Protein AF-A0A2T5VHG7-F1 (afdb_monomer)

Structure (mmCIF, N/CA/C/O backbone):
data_AF-A0A2T5VHG7-F1
#
_entry.id   AF-A0A2T5VHG7-F1
#
loop_
_atom_site.group_PDB
_atom_site.id
_atom_site.type_symbol
_atom_site.label_atom_id
_atom_site.label_alt_id
_atom_site.label_comp_id
_atom_site.label_asym_id
_atom_site.label_entity_id
_atom_site.label_seq_id
_atom_site.pdbx_PDB_ins_code
_atom_site.Cartn_x
_atom_site.Cartn_y
_atom_site.Cartn_z
_atom_site.occupancy
_atom_site.B_iso_or_equiv
_atom_site.auth_seq_id
_atom_site.auth_comp_id
_atom_site.auth_asym_id
_atom_site.auth_atom_id
_atom_site.pdbx_PDB_model_num
ATOM 1 N N . MET A 1 1 ? 21.597 -13.125 8.453 1.00 54.59 1 MET A N 1
ATOM 2 C CA . MET A 1 1 ? 21.712 -13.701 7.093 1.00 54.59 1 MET A CA 1
ATOM 3 C C . MET A 1 1 ? 21.879 -12.561 6.103 1.00 54.59 1 MET A C 1
ATOM 5 O O . MET A 1 1 ? 21.173 -11.569 6.239 1.00 54.59 1 MET A O 1
ATOM 9 N N . ALA A 1 2 ? 22.834 -12.655 5.177 1.00 61.19 2 ALA A N 1
ATOM 10 C CA . ALA A 1 2 ? 23.149 -11.564 4.256 1.00 61.19 2 ALA A CA 1
ATOM 11 C C . ALA A 1 2 ? 22.067 -11.415 3.168 1.00 61.19 2 ALA A C 1
ATOM 13 O O . ALA A 1 2 ? 21.649 -12.394 2.554 1.00 61.19 2 ALA A O 1
ATOM 14 N N . ARG A 1 3 ? 21.609 -10.181 2.938 1.00 69.69 3 ARG A N 1
ATOM 15 C CA . ARG A 1 3 ? 20.610 -9.802 1.925 1.00 69.69 3 ARG A CA 1
ATOM 16 C C . ARG A 1 3 ? 21.289 -9.601 0.562 1.00 69.69 3 ARG A C 1
ATOM 18 O O . ARG A 1 3 ? 21.456 -8.477 0.115 1.00 69.69 3 ARG A O 1
ATOM 25 N N . THR A 1 4 ? 21.751 -10.683 -0.061 1.00 77.25 4 THR A N 1
ATOM 26 C CA . THR A 1 4 ? 22.628 -10.609 -1.252 1.00 77.25 4 THR A CA 1
ATOM 27 C C . THR A 1 4 ? 21.918 -10.797 -2.588 1.00 77.25 4 THR A C 1
ATOM 29 O O . THR A 1 4 ? 22.473 -10.444 -3.620 1.00 77.25 4 THR A O 1
ATOM 32 N N . HIS A 1 5 ? 20.696 -11.330 -2.585 1.00 85.06 5 HIS A N 1
ATOM 33 C CA . HIS A 1 5 ? 19.960 -11.655 -3.808 1.00 85.06 5 HIS A CA 1
ATOM 34 C C . HIS A 1 5 ? 18.576 -10.999 -3.773 1.00 85.06 5 HIS A C 1
ATOM 36 O O . HIS A 1 5 ? 17.612 -11.639 -3.329 1.00 85.06 5 HIS A O 1
ATOM 42 N N . PRO A 1 6 ? 18.466 -9.715 -4.162 1.00 86.75 6 PRO A N 1
ATOM 43 C CA . PRO A 1 6 ? 17.171 -9.078 -4.317 1.00 86.75 6 PRO A CA 1
ATOM 44 C C . PRO A 1 6 ? 16.390 -9.751 -5.452 1.00 86.75 6 PRO A C 1
ATOM 46 O O . PRO A 1 6 ? 16.964 -10.286 -6.400 1.00 86.75 6 PRO A O 1
ATOM 49 N N . PHE A 1 7 ? 15.070 -9.740 -5.354 1.00 87.50 7 PHE A N 1
ATOM 50 C CA . PHE A 1 7 ? 14.188 -10.079 -6.465 1.00 87.50 7 PHE A CA 1
ATOM 51 C C . P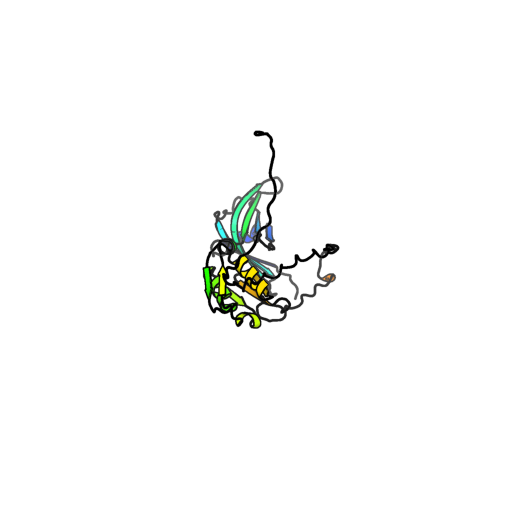HE A 1 7 ? 12.993 -9.130 -6.450 1.00 87.50 7 PHE A C 1
ATOM 53 O O . PHE A 1 7 ? 12.606 -8.599 -5.403 1.00 87.50 7 PHE A O 1
ATOM 60 N N . ILE A 1 8 ? 12.411 -8.979 -7.627 1.00 89.44 8 ILE A N 1
ATOM 61 C CA . ILE A 1 8 ? 11.113 -8.373 -7.848 1.00 89.44 8 ILE A CA 1
ATOM 62 C C . ILE A 1 8 ? 10.294 -9.351 -8.685 1.00 89.44 8 ILE A C 1
ATOM 64 O O . ILE A 1 8 ? 10.829 -10.049 -9.545 1.00 89.44 8 ILE A O 1
ATOM 68 N N . GLU A 1 9 ? 9.012 -9.436 -8.387 1.00 89.62 9 GLU A N 1
ATOM 69 C CA . GLU A 1 9 ? 8.041 -10.275 -9.061 1.00 89.62 9 GLU A CA 1
ATOM 70 C C . GLU A 1 9 ? 6.810 -9.421 -9.345 1.00 89.62 9 GLU A C 1
ATOM 72 O O . GLU A 1 9 ? 6.215 -8.851 -8.429 1.00 89.62 9 GLU A O 1
ATOM 77 N N . VAL A 1 10 ? 6.456 -9.301 -10.621 1.00 89.69 10 VAL A N 1
ATOM 78 C CA . VAL A 1 10 ? 5.347 -8.472 -11.091 1.00 89.69 10 VAL A CA 1
ATOM 79 C C . VAL A 1 10 ? 4.328 -9.353 -11.804 1.00 89.69 10 VAL A C 1
ATOM 81 O O . VAL A 1 10 ? 4.684 -10.220 -12.603 1.00 89.69 10 VAL A O 1
ATOM 84 N N . HIS A 1 11 ? 3.055 -9.127 -11.508 1.00 88.81 11 HIS A N 1
ATOM 85 C CA . HIS A 1 11 ? 1.929 -9.701 -12.235 1.00 88.81 11 HIS A CA 1
ATOM 86 C C . HIS A 1 11 ? 1.069 -8.573 -12.793 1.00 88.81 11 HIS A C 1
ATOM 88 O O . HIS A 1 11 ? 0.855 -7.574 -12.108 1.00 88.81 11 HIS A O 1
ATOM 94 N N . VAL A 1 12 ? 0.572 -8.755 -14.014 1.00 88.19 12 VAL A N 1
ATOM 95 C CA . VAL A 1 12 ? -0.352 -7.841 -14.693 1.00 88.19 12 VAL A CA 1
ATOM 96 C C . VAL A 1 12 ? -1.663 -8.589 -14.909 1.00 88.19 12 VAL A C 1
ATOM 98 O O . VAL A 1 12 ? -1.650 -9.659 -15.516 1.00 88.19 12 VAL A O 1
ATOM 101 N N . ASP A 1 13 ? -2.780 -8.064 -14.404 1.00 85.38 13 ASP A N 1
ATOM 102 C CA . ASP A 1 13 ? -4.108 -8.694 -14.479 1.00 85.38 13 ASP A CA 1
ATOM 103 C C . ASP A 1 13 ? -4.085 -10.178 -14.028 1.00 85.38 13 ASP A C 1
ATOM 105 O O . ASP A 1 13 ? -4.661 -11.070 -14.655 1.00 85.38 13 ASP A O 1
ATOM 109 N N . GLY A 1 14 ? -3.340 -10.465 -12.953 1.00 81.81 14 GLY A N 1
ATOM 110 C CA . GLY A 1 14 ? -3.166 -11.811 -12.393 1.00 81.81 14 GLY A CA 1
ATOM 111 C C . GLY A 1 14 ? -2.224 -12.742 -13.171 1.00 81.81 14 GLY A C 1
ATOM 112 O O . GLY A 1 14 ? -1.980 -13.861 -12.721 1.00 81.81 14 GLY A O 1
ATOM 113 N N . GLN A 1 15 ? -1.661 -12.307 -14.302 1.00 85.06 15 GLN A N 1
ATOM 114 C CA . GLN A 1 15 ? -0.703 -13.086 -15.091 1.00 85.06 15 GLN A CA 1
ATOM 115 C C . GLN A 1 15 ? 0.742 -12.676 -14.773 1.00 85.06 15 GLN A C 1
ATOM 117 O O . GLN A 1 15 ? 1.040 -11.479 -14.744 1.00 85.06 15 GLN A O 1
ATOM 122 N N . PRO A 1 16 ? 1.667 -13.629 -14.554 1.00 86.50 16 PRO A N 1
ATOM 123 C CA . PRO A 1 16 ? 3.070 -13.302 -14.328 1.00 86.50 16 PRO A CA 1
ATOM 124 C C . PRO A 1 16 ? 3.684 -12.681 -15.586 1.00 86.50 16 PRO A C 1
ATOM 126 O O . PRO A 1 16 ? 3.472 -13.156 -16.705 1.00 86.50 16 PRO A O 1
ATOM 129 N N . VAL A 1 17 ? 4.480 -11.626 -15.406 1.00 86.50 17 VAL A N 1
ATOM 130 C CA . VAL A 1 17 ? 5.207 -11.016 -16.527 1.00 86.50 17 VAL A CA 1
ATOM 131 C C . VAL A 1 17 ? 6.335 -11.927 -17.020 1.00 86.50 17 VAL A C 1
ATOM 133 O O . VAL A 1 17 ? 6.923 -12.704 -16.265 1.00 86.50 17 VAL A O 1
ATOM 136 N N . SER A 1 18 ? 6.645 -11.830 -18.313 1.00 85.31 18 SER A N 1
ATOM 137 C CA . SER A 1 18 ? 7.672 -12.658 -18.956 1.00 85.31 18 SER A CA 1
ATOM 138 C C . SER A 1 18 ? 9.096 -12.317 -18.491 1.00 85.31 18 SER A C 1
ATOM 140 O O . SER A 1 18 ? 9.358 -11.232 -17.980 1.00 85.31 18 SER A O 1
ATOM 142 N N . ALA A 1 19 ? 10.060 -13.206 -18.747 1.00 82.06 19 ALA A N 1
ATOM 143 C CA . ALA A 1 19 ? 11.473 -12.950 -18.444 1.00 82.06 19 ALA A CA 1
ATOM 144 C C . ALA A 1 19 ? 12.024 -11.678 -19.124 1.00 82.06 19 ALA A C 1
ATOM 146 O O . ALA A 1 19 ? 12.860 -10.986 -18.546 1.00 82.06 19 ALA A O 1
ATOM 147 N N . GLY A 1 20 ? 11.521 -11.343 -20.319 1.00 82.19 20 GLY A N 1
ATOM 148 C CA . GLY A 1 20 ? 11.924 -10.141 -21.053 1.00 82.19 20 GLY A CA 1
ATOM 149 C C . GLY A 1 20 ? 11.556 -8.837 -20.339 1.00 82.19 20 GLY A C 1
ATOM 150 O O . GLY A 1 20 ? 12.249 -7.842 -20.513 1.00 82.19 20 GLY A O 1
ATOM 151 N N . PHE A 1 21 ? 10.526 -8.851 -19.487 1.00 86.25 21 PHE A N 1
ATOM 152 C CA . PHE A 1 21 ? 10.171 -7.709 -18.641 1.00 86.25 21 PHE A CA 1
ATOM 153 C C . PHE A 1 21 ? 11.312 -7.362 -17.680 1.00 86.25 21 PHE A C 1
ATOM 155 O O . PHE A 1 21 ? 11.749 -6.219 -17.604 1.00 86.25 21 PHE A O 1
ATOM 162 N N . TYR A 1 22 ? 11.840 -8.368 -16.982 1.00 87.00 22 TYR A N 1
ATOM 163 C CA . TYR A 1 22 ? 12.883 -8.166 -15.976 1.00 87.00 22 TYR A CA 1
ATOM 164 C C . TYR A 1 22 ? 14.241 -7.820 -16.587 1.00 87.00 22 TYR A C 1
ATOM 166 O O . TYR A 1 22 ? 15.035 -7.152 -15.939 1.00 87.00 22 TYR A O 1
ATOM 174 N N . GLN A 1 23 ? 14.507 -8.244 -17.826 1.00 88.50 23 GLN A N 1
ATOM 175 C CA . GLN A 1 23 ? 15.729 -7.868 -18.549 1.00 88.50 23 GLN A CA 1
ATOM 176 C C . GLN A 1 23 ? 15.775 -6.380 -18.909 1.00 88.50 23 GLN A C 1
ATOM 178 O O . GLN A 1 23 ? 16.857 -5.852 -19.140 1.00 88.50 23 GLN A O 1
ATOM 183 N N . ARG A 1 24 ? 14.612 -5.726 -18.973 1.00 90.50 24 ARG A N 1
ATOM 184 C CA . ARG A 1 24 ? 14.473 -4.319 -19.358 1.00 90.50 24 ARG A CA 1
ATOM 185 C C . ARG A 1 24 ? 14.196 -3.403 -18.175 1.00 90.50 24 ARG A C 1
ATOM 187 O O . ARG A 1 24 ? 14.246 -2.197 -18.349 1.00 90.50 24 ARG A O 1
ATOM 194 N N . LEU A 1 25 ? 13.882 -3.944 -16.997 1.00 91.44 25 LEU A N 1
ATOM 195 C CA . LEU A 1 25 ? 13.588 -3.151 -15.806 1.00 91.44 25 LEU A CA 1
ATOM 196 C C . LEU A 1 25 ? 14.863 -2.456 -15.306 1.00 91.44 25 LEU A C 1
ATOM 198 O O . LEU A 1 25 ? 15.796 -3.115 -14.850 1.00 91.44 25 LEU A O 1
ATOM 202 N N . VAL A 1 26 ? 14.870 -1.128 -15.372 1.00 92.38 26 VAL A N 1
ATOM 203 C CA . VAL A 1 26 ? 15.974 -0.265 -14.931 1.00 92.38 26 VAL A CA 1
ATOM 204 C C . VAL A 1 26 ? 15.784 0.133 -13.473 1.00 92.38 26 VAL A C 1
ATOM 206 O O . VAL A 1 26 ? 16.709 0.029 -12.669 1.00 92.38 26 VAL A O 1
ATOM 209 N N . GLU A 1 27 ? 14.571 0.555 -13.119 1.00 92.31 27 GLU A N 1
ATOM 210 C CA . GLU A 1 27 ? 14.250 1.047 -11.783 1.00 92.31 27 GLU A CA 1
ATOM 211 C C . GLU A 1 27 ? 12.847 0.607 -11.368 1.00 92.31 27 GLU A C 1
ATOM 213 O O . GLU A 1 27 ? 11.918 0.574 -12.174 1.00 92.31 27 GLU A O 1
ATOM 218 N N . ALA A 1 28 ? 12.697 0.268 -10.089 1.00 91.75 28 ALA A N 1
ATOM 219 C CA . ALA A 1 28 ? 11.407 0.028 -9.466 1.00 91.75 28 ALA A CA 1
ATOM 220 C C . ALA A 1 28 ? 11.340 0.787 -8.142 1.00 91.75 28 ALA A C 1
ATOM 222 O O . ALA A 1 28 ? 12.071 0.475 -7.199 1.00 91.75 28 ALA A O 1
ATOM 223 N N . THR A 1 29 ? 10.429 1.749 -8.068 1.00 91.31 29 THR A N 1
ATOM 224 C CA . THR A 1 29 ? 10.201 2.575 -6.887 1.00 91.31 29 THR A CA 1
ATOM 225 C C . THR A 1 29 ? 8.811 2.297 -6.340 1.00 91.31 29 THR A C 1
ATOM 227 O O . THR A 1 29 ? 7.816 2.414 -7.046 1.00 91.31 29 THR A O 1
ATOM 230 N N . VAL A 1 30 ? 8.736 1.933 -5.058 1.00 88.81 30 VAL A N 1
ATOM 231 C CA . VAL A 1 30 ? 7.474 1.751 -4.331 1.00 88.81 30 VAL A CA 1
ATOM 232 C C . VAL A 1 30 ? 7.457 2.696 -3.141 1.00 88.81 30 VAL A C 1
ATOM 234 O O . VAL A 1 30 ? 8.397 2.717 -2.343 1.00 88.81 30 VAL A O 1
ATOM 237 N N . ARG A 1 31 ? 6.381 3.470 -3.013 1.00 86.12 31 ARG A N 1
ATOM 238 C CA . ARG A 1 31 ? 6.173 4.420 -1.918 1.00 86.12 31 ARG A CA 1
ATOM 239 C C . ARG A 1 31 ? 4.966 3.975 -1.093 1.00 86.12 31 ARG A C 1
ATOM 241 O O . ARG A 1 31 ? 3.855 3.947 -1.608 1.00 86.12 31 ARG A O 1
ATOM 248 N N . ASP A 1 32 ? 5.201 3.632 0.175 1.00 80.25 32 ASP A N 1
ATOM 249 C CA . ASP A 1 32 ? 4.148 3.446 1.191 1.00 80.25 32 ASP A CA 1
ATOM 250 C C . ASP A 1 32 ? 3.784 4.838 1.723 1.00 80.25 32 ASP A C 1
ATOM 252 O O . ASP A 1 32 ? 4.632 5.526 2.305 1.00 80.25 32 ASP A O 1
ATOM 256 N N . ALA A 1 33 ? 2.562 5.289 1.445 1.00 74.00 33 ALA A N 1
ATOM 257 C CA . ALA A 1 33 ? 2.118 6.629 1.800 1.00 74.00 33 ALA A CA 1
ATOM 258 C C . ALA A 1 33 ? 1.423 6.625 3.168 1.00 74.00 33 ALA A C 1
ATOM 260 O O . ALA A 1 33 ? 0.581 5.776 3.479 1.00 74.00 33 ALA A O 1
ATOM 261 N N . THR A 1 34 ? 1.747 7.610 4.006 1.00 62.50 34 THR A N 1
ATOM 262 C CA . THR A 1 34 ? 1.127 7.762 5.325 1.00 62.50 34 THR A CA 1
ATOM 263 C C . THR A 1 34 ? -0.169 8.573 5.244 1.00 62.50 34 THR A C 1
ATOM 265 O O . THR A 1 34 ? -0.314 9.500 4.453 1.00 62.50 34 THR A O 1
ATOM 268 N N . GLY A 1 35 ? -1.142 8.240 6.095 1.00 62.31 35 GLY A N 1
ATOM 269 C CA . GLY A 1 35 ? -2.393 8.995 6.196 1.00 62.31 35 GLY A CA 1
ATOM 270 C C . GLY A 1 35 ? -3.375 8.729 5.050 1.00 62.31 35 GLY A C 1
ATOM 271 O O . GLY A 1 35 ? -3.779 7.588 4.830 1.00 62.31 35 GLY A O 1
ATOM 272 N N . GLN A 1 36 ? -3.830 9.798 4.386 1.00 53.94 36 GLN A N 1
ATOM 273 C CA . GLN A 1 36 ? -4.917 9.753 3.394 1.00 53.94 36 GLN A CA 1
ATOM 274 C C . GLN A 1 36 ? -4.443 9.533 1.953 1.00 53.94 36 GLN A C 1
ATOM 276 O O . GLN A 1 36 ? -5.279 9.239 1.087 1.00 53.94 36 GLN A O 1
ATOM 281 N N . ASP A 1 37 ? -3.137 9.640 1.711 1.00 64.94 37 ASP A N 1
ATOM 282 C CA . ASP A 1 37 ? -2.526 9.393 0.411 1.00 64.94 37 ASP A CA 1
ATOM 283 C C . ASP A 1 37 ? -2.452 7.893 0.121 1.00 64.94 37 ASP A C 1
ATOM 285 O O . ASP A 1 37 ? -2.406 7.061 1.030 1.00 64.94 37 ASP A O 1
ATOM 289 N N . ALA A 1 38 ? -2.514 7.545 -1.163 1.00 73.44 38 ALA A N 1
ATOM 290 C CA . ALA A 1 38 ? -2.414 6.160 -1.597 1.00 73.44 38 ALA A CA 1
ATOM 291 C C . ALA A 1 38 ? -0.955 5.822 -1.885 1.00 73.44 38 ALA A C 1
ATOM 293 O O . ALA A 1 38 ? -0.189 6.690 -2.307 1.00 73.44 38 ALA A O 1
ATOM 294 N N . ASP A 1 39 ? -0.616 4.553 -1.709 1.00 84.38 39 ASP A N 1
ATOM 295 C CA . ASP A 1 39 ? 0.687 4.028 -2.091 1.00 84.38 39 ASP A CA 1
ATOM 296 C C . ASP A 1 39 ? 0.909 4.252 -3.592 1.00 84.38 39 ASP A C 1
ATOM 298 O O . ASP A 1 39 ? -0.049 4.342 -4.364 1.00 84.38 39 ASP A O 1
ATOM 302 N N . SER A 1 40 ? 2.158 4.343 -4.030 1.00 88.69 40 SER A N 1
ATOM 303 C CA . SER A 1 40 ? 2.470 4.472 -5.454 1.00 88.69 40 SER A CA 1
ATOM 304 C C . SER A 1 40 ? 3.573 3.520 -5.877 1.00 88.69 40 SER A C 1
ATOM 306 O O . SER A 1 40 ? 4.424 3.121 -5.075 1.00 88.69 40 SER A O 1
ATOM 308 N N . VAL A 1 41 ? 3.538 3.152 -7.154 1.00 91.56 41 VAL A N 1
ATOM 309 C CA . VAL A 1 41 ? 4.578 2.373 -7.813 1.00 91.56 41 VAL A CA 1
ATOM 310 C C . VAL A 1 41 ? 4.985 3.042 -9.114 1.00 91.56 41 VAL A C 1
ATOM 312 O O . VAL A 1 41 ? 4.143 3.507 -9.881 1.00 91.56 41 VAL A O 1
ATOM 315 N N . GLU A 1 42 ? 6.286 3.059 -9.363 1.00 93.81 42 GLU A N 1
ATOM 316 C CA . GLU A 1 42 ? 6.887 3.484 -10.619 1.00 93.81 42 GLU A CA 1
ATOM 317 C C . GLU A 1 42 ? 7.857 2.401 -11.081 1.00 93.81 42 GLU A C 1
ATOM 319 O O . GLU A 1 42 ? 8.731 1.978 -10.321 1.00 93.81 42 GLU A O 1
ATOM 324 N N . LEU A 1 43 ? 7.669 1.920 -12.309 1.00 93.12 43 LEU A N 1
ATOM 325 C CA . LEU A 1 43 ? 8.537 0.938 -12.950 1.00 93.12 43 LEU A CA 1
ATOM 326 C C . LEU A 1 43 ? 9.084 1.542 -14.241 1.00 93.12 43 LEU A C 1
ATOM 328 O O . LEU A 1 43 ? 8.308 1.832 -15.153 1.00 93.12 43 LEU A O 1
ATOM 332 N N . THR A 1 44 ? 10.399 1.709 -14.313 1.00 94.12 44 THR A N 1
ATOM 333 C CA . THR A 1 44 ? 11.098 2.287 -15.464 1.00 94.12 44 THR A CA 1
ATOM 334 C C . THR A 1 44 ? 11.794 1.187 -16.246 1.00 94.12 44 THR A C 1
ATOM 336 O O . THR A 1 44 ? 12.519 0.372 -15.668 1.00 94.12 44 THR A O 1
ATOM 339 N N . PHE A 1 45 ? 11.601 1.172 -17.560 1.00 93.44 45 PHE A N 1
ATOM 340 C CA . PHE A 1 45 ? 12.147 0.168 -18.461 1.00 93.44 45 PHE A CA 1
ATOM 341 C C . PHE A 1 45 ? 12.966 0.791 -19.585 1.00 93.44 45 PHE A C 1
ATOM 343 O O . PHE A 1 45 ? 12.607 1.852 -20.084 1.00 93.44 45 PHE A O 1
ATOM 350 N N . ASP A 1 46 ? 14.007 0.086 -20.017 1.00 93.19 46 ASP A N 1
ATOM 351 C CA . ASP A 1 46 ? 14.755 0.366 -21.243 1.00 93.19 46 ASP A CA 1
ATOM 352 C C . ASP A 1 46 ? 13.989 -0.168 -22.465 1.00 93.19 46 ASP A C 1
ATOM 354 O O . ASP A 1 46 ? 13.797 -1.385 -22.638 1.00 93.19 46 ASP A O 1
ATOM 358 N N . ASP A 1 47 ? 13.558 0.763 -23.315 1.00 89.88 47 ASP A N 1
ATOM 359 C CA . ASP A 1 47 ? 12.828 0.496 -24.548 1.00 89.88 47 ASP A CA 1
ATOM 360 C C . ASP A 1 47 ? 13.588 0.925 -25.809 1.00 89.88 47 ASP A C 1
ATOM 362 O O . ASP A 1 47 ? 12.970 1.179 -26.836 1.00 89.88 47 ASP A O 1
ATOM 366 N N . ALA A 1 48 ? 14.927 0.896 -25.803 1.00 84.88 48 ALA A N 1
ATOM 367 C CA . ALA A 1 48 ? 15.754 1.218 -26.980 1.00 84.88 48 ALA A CA 1
ATOM 368 C C . ALA A 1 48 ? 15.445 0.399 -28.260 1.00 84.88 48 ALA A C 1
ATOM 370 O O . ALA A 1 48 ? 15.999 0.659 -29.327 1.00 84.88 48 ALA A O 1
ATOM 371 N N . GLY A 1 49 ? 14.605 -0.637 -28.163 1.00 81.19 49 GLY A N 1
ATOM 372 C CA . GLY A 1 49 ? 14.152 -1.458 -29.286 1.00 81.19 49 GLY A CA 1
ATOM 373 C C . GLY A 1 49 ? 12.649 -1.396 -29.565 1.00 81.19 49 GLY A C 1
ATOM 374 O O . GLY A 1 49 ? 12.187 -2.224 -30.349 1.00 81.19 49 GLY A O 1
ATOM 375 N N . ASN A 1 50 ? 11.891 -0.497 -28.919 1.00 79.75 50 ASN A N 1
ATOM 376 C CA . ASN A 1 50 ? 10.425 -0.394 -29.017 1.00 79.75 50 ASN A CA 1
ATOM 377 C C . ASN A 1 50 ? 9.713 -1.756 -28.890 1.00 79.75 50 ASN A C 1
ATOM 379 O O . ASN A 1 50 ? 8.799 -2.102 -29.643 1.00 79.75 50 ASN A O 1
ATOM 383 N N . ALA A 1 51 ? 10.202 -2.581 -27.966 1.00 80.56 51 ALA A N 1
ATOM 384 C CA . ALA A 1 51 ? 9.805 -3.978 -27.809 1.00 80.56 51 ALA A CA 1
ATOM 385 C C . ALA A 1 51 ? 8.845 -4.178 -26.629 1.00 80.56 51 ALA A C 1
ATOM 387 O O . ALA A 1 51 ? 8.331 -5.285 -26.428 1.00 80.56 51 ALA A O 1
ATOM 388 N N . ILE A 1 52 ? 8.618 -3.136 -25.828 1.00 82.25 52 ILE A N 1
ATOM 389 C CA . ILE A 1 52 ? 7.757 -3.199 -24.655 1.00 82.25 52 ILE A CA 1
ATOM 390 C C . ILE A 1 52 ? 6.317 -2.898 -25.056 1.00 82.25 52 ILE A C 1
ATOM 392 O O . ILE A 1 52 ? 5.954 -1.803 -25.476 1.00 82.25 52 ILE A O 1
ATOM 396 N N . ARG A 1 53 ? 5.445 -3.888 -24.857 1.00 82.19 53 ARG A N 1
ATOM 397 C CA . ARG A 1 53 ? 4.005 -3.665 -24.939 1.00 82.19 53 ARG A CA 1
ATOM 398 C C . ARG A 1 53 ? 3.536 -2.941 -23.681 1.00 82.19 53 ARG A C 1
ATOM 400 O O . ARG A 1 53 ? 3.573 -3.508 -22.590 1.00 82.19 53 ARG A O 1
ATOM 407 N N . ILE A 1 54 ? 3.026 -1.730 -23.861 1.00 83.56 54 ILE A N 1
ATOM 408 C CA . ILE A 1 54 ? 2.451 -0.931 -22.780 1.00 83.56 54 ILE A CA 1
ATOM 409 C C . ILE A 1 54 ? 1.155 -1.607 -22.288 1.00 83.56 54 ILE A C 1
ATOM 411 O O . ILE A 1 54 ? 0.292 -1.947 -23.110 1.00 83.56 54 ILE A O 1
ATOM 415 N N . PRO A 1 55 ? 1.009 -1.863 -20.974 1.00 82.19 55 PRO A N 1
ATOM 416 C CA . PRO A 1 55 ? -0.232 -2.382 -20.416 1.00 82.19 55 PRO A CA 1
ATOM 417 C C . PRO A 1 55 ? -1.363 -1.360 -20.572 1.00 82.19 55 PRO A C 1
ATOM 419 O O . PRO A 1 55 ? -1.136 -0.159 -20.693 1.00 82.19 55 PRO A O 1
ATOM 422 N N . ARG A 1 56 ? -2.609 -1.839 -20.566 1.00 84.62 56 ARG A N 1
ATOM 423 C CA . ARG A 1 56 ? -3.774 -0.947 -20.602 1.00 84.62 56 ARG A CA 1
ATOM 424 C C . ARG A 1 56 ? -3.811 -0.057 -19.357 1.00 84.62 56 ARG A C 1
ATOM 426 O O . ARG A 1 56 ? -3.450 -0.496 -18.264 1.00 84.62 56 ARG A O 1
ATOM 433 N N . GLU A 1 57 ? -4.315 1.159 -19.521 1.00 85.94 57 GLU A N 1
ATOM 434 C CA . GLU A 1 57 ? -4.741 1.976 -18.386 1.00 85.94 57 GLU A CA 1
ATOM 435 C C . GLU A 1 57 ? -5.795 1.206 -17.575 1.00 85.94 57 GLU A C 1
ATOM 437 O O . GLU A 1 57 ? -6.646 0.509 -18.139 1.00 85.94 57 GLU A O 1
ATOM 442 N N . GLY A 1 58 ? -5.692 1.264 -16.249 1.00 83.44 58 GLY A N 1
ATOM 443 C CA . GLY A 1 58 ? -6.554 0.509 -15.346 1.00 83.44 58 GLY A CA 1
ATOM 444 C C . GLY A 1 58 ? -6.167 -0.961 -15.143 1.00 83.44 58 GLY A C 1
ATOM 445 O O . GLY A 1 58 ? -6.876 -1.657 -14.420 1.00 83.44 58 GLY A O 1
ATOM 446 N N . ALA A 1 59 ? -5.078 -1.456 -15.748 1.00 86.81 59 ALA A N 1
ATOM 447 C CA . ALA A 1 59 ? -4.589 -2.810 -15.475 1.00 86.81 59 ALA A CA 1
ATOM 448 C C . ALA A 1 59 ? -4.171 -2.968 -14.006 1.00 86.81 59 ALA A C 1
ATOM 450 O O . ALA A 1 59 ? -3.568 -2.063 -13.420 1.00 86.81 59 ALA A O 1
ATOM 451 N N . GLU A 1 60 ? -4.444 -4.139 -13.436 1.00 87.31 60 GLU A N 1
ATOM 452 C CA . GLU A 1 60 ? -4.019 -4.473 -12.080 1.00 87.31 60 GLU A CA 1
ATOM 453 C C . GLU A 1 60 ? -2.551 -4.921 -12.080 1.00 87.31 60 GLU A C 1
ATOM 455 O O . GLU A 1 60 ? -2.170 -5.844 -12.797 1.00 87.31 60 GLU A O 1
ATOM 460 N N . LEU A 1 61 ? -1.722 -4.276 -11.263 1.00 88.44 61 LEU A N 1
ATOM 461 C CA . LEU A 1 61 ? -0.317 -4.591 -11.039 1.00 88.44 61 LEU A CA 1
ATOM 462 C C . LEU A 1 61 ? -0.118 -5.125 -9.625 1.00 88.44 61 LEU A C 1
ATOM 464 O O . LEU A 1 61 ? -0.188 -4.378 -8.652 1.00 88.44 61 LEU A O 1
ATOM 468 N N . SER A 1 62 ? 0.217 -6.404 -9.499 1.00 88.19 62 SER A N 1
ATOM 469 C CA . SER A 1 62 ? 0.692 -6.965 -8.233 1.00 88.19 62 SER A CA 1
ATOM 470 C C . SER A 1 62 ? 2.213 -6.997 -8.244 1.00 88.19 62 SER A C 1
ATOM 472 O O . SER A 1 62 ? 2.814 -7.717 -9.041 1.00 88.19 62 SER A O 1
ATOM 474 N N . VAL A 1 63 ? 2.838 -6.243 -7.342 1.00 88.94 63 VAL A N 1
ATOM 475 C CA . VAL A 1 63 ? 4.295 -6.143 -7.221 1.00 88.94 63 VAL A CA 1
ATOM 476 C C . VAL A 1 63 ? 4.738 -6.727 -5.893 1.00 88.94 63 VAL A C 1
ATOM 478 O O . VAL A 1 63 ? 4.250 -6.338 -4.832 1.00 88.94 63 VAL A O 1
ATOM 481 N N . ARG A 1 64 ? 5.708 -7.638 -5.947 1.00 87.19 64 ARG A N 1
ATOM 482 C CA . ARG A 1 64 ? 6.370 -8.216 -4.784 1.00 87.19 64 ARG A CA 1
ATOM 483 C C . ARG A 1 64 ? 7.873 -8.037 -4.889 1.00 87.19 64 ARG A C 1
ATOM 485 O O . ARG A 1 64 ? 8.453 -8.384 -5.906 1.00 87.19 64 ARG A O 1
ATOM 492 N N . PHE A 1 65 ? 8.524 -7.568 -3.831 1.00 87.25 65 PHE A N 1
ATOM 493 C CA . PHE A 1 65 ? 9.984 -7.462 -3.795 1.00 87.25 65 PHE A CA 1
ATOM 494 C C . PHE A 1 65 ? 10.558 -7.823 -2.430 1.00 87.25 65 PHE A C 1
ATOM 496 O O . PHE A 1 65 ? 9.879 -7.730 -1.408 1.00 87.25 65 PHE A O 1
ATOM 503 N N . GLY A 1 66 ? 11.819 -8.246 -2.404 1.00 86.00 66 GLY A N 1
ATOM 504 C CA . GLY A 1 66 ? 12.532 -8.599 -1.177 1.00 86.00 66 GLY A CA 1
ATOM 505 C C . GLY A 1 66 ? 13.855 -9.303 -1.461 1.00 86.00 66 GLY A C 1
ATOM 506 O O . GLY A 1 66 ? 14.395 -9.189 -2.557 1.00 86.00 66 GLY A O 1
ATOM 507 N N . PHE A 1 67 ? 14.364 -10.071 -0.494 1.00 85.12 67 PHE A N 1
ATOM 508 C CA . PHE A 1 67 ? 15.615 -10.821 -0.652 1.00 85.12 67 PHE A CA 1
ATOM 509 C C . PHE A 1 67 ? 15.386 -12.323 -0.522 1.00 85.12 67 PHE A C 1
ATOM 511 O O . PHE A 1 67 ? 14.849 -12.801 0.487 1.00 85.12 67 PHE A O 1
ATOM 518 N N . ARG A 1 68 ? 15.845 -13.081 -1.524 1.00 81.44 68 ARG A N 1
ATOM 519 C CA . ARG A 1 68 ? 15.757 -14.546 -1.523 1.00 81.44 68 ARG A CA 1
ATOM 520 C C . ARG A 1 68 ? 16.402 -15.112 -0.252 1.00 81.44 68 ARG A C 1
ATOM 522 O O . ARG A 1 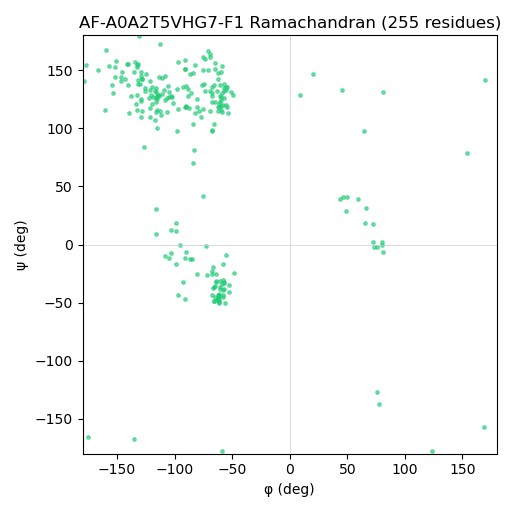68 ? 17.456 -14.655 0.179 1.00 81.44 68 ARG A O 1
ATOM 529 N N . GLY A 1 69 ? 15.733 -16.082 0.371 1.00 73.94 69 GLY A N 1
ATOM 530 C CA . GLY A 1 69 ? 16.208 -16.749 1.589 1.00 73.94 69 GLY A CA 1
ATOM 531 C C . GLY A 1 69 ? 15.966 -16.006 2.911 1.00 73.94 69 GLY A C 1
ATOM 532 O O . GLY A 1 69 ? 16.212 -16.591 3.958 1.00 73.94 69 GLY A O 1
ATOM 533 N N . THR A 1 70 ? 15.462 -14.762 2.903 1.00 67.81 70 THR A N 1
ATOM 534 C CA . THR A 1 70 ? 15.214 -13.989 4.146 1.00 67.81 70 THR A CA 1
ATOM 535 C C . THR A 1 70 ? 13.736 -13.811 4.506 1.00 67.81 70 THR A C 1
ATOM 537 O O . THR A 1 70 ? 13.432 -13.369 5.609 1.00 67.81 70 THR A O 1
ATOM 540 N N . GLY A 1 71 ? 12.810 -14.168 3.608 1.00 59.12 71 GLY A N 1
ATOM 541 C CA . GLY A 1 71 ? 11.371 -14.238 3.894 1.00 59.12 71 GLY A CA 1
ATOM 542 C C . GLY A 1 71 ? 10.642 -12.896 4.044 1.00 59.12 71 GLY A C 1
ATOM 543 O O . GLY A 1 71 ? 9.428 -12.902 4.230 1.00 59.12 71 GLY A O 1
ATOM 544 N N . VAL A 1 72 ? 11.341 -11.760 3.949 1.00 58.41 72 VAL A N 1
ATOM 545 C CA . VAL A 1 72 ? 10.717 -10.430 3.970 1.00 58.41 72 VAL A CA 1
ATOM 546 C C . VAL A 1 72 ? 10.381 -10.025 2.546 1.00 58.41 72 VAL A C 1
ATOM 548 O O . VAL A 1 72 ? 11.274 -9.894 1.707 1.00 58.41 72 VAL A O 1
ATOM 551 N N . TRP A 1 73 ? 9.092 -9.817 2.298 1.00 69.44 73 TRP A N 1
ATOM 552 C CA . TRP A 1 73 ? 8.578 -9.383 1.010 1.00 69.44 73 TRP A CA 1
ATOM 553 C C . TRP A 1 73 ? 7.607 -8.230 1.229 1.00 69.44 73 TRP A C 1
ATOM 555 O O . TRP A 1 73 ? 6.681 -8.357 2.029 1.00 69.44 73 TRP A O 1
ATOM 565 N N . VAL A 1 74 ? 7.800 -7.129 0.517 1.00 66.31 74 VAL A N 1
ATOM 566 C CA . VAL A 1 74 ? 6.751 -6.121 0.373 1.00 66.31 74 VAL A CA 1
ATOM 567 C C . VAL A 1 74 ? 5.889 -6.564 -0.793 1.00 66.31 74 VAL A C 1
ATOM 569 O O . VAL A 1 74 ? 6.424 -6.917 -1.841 1.00 66.31 74 VAL A O 1
ATOM 572 N N . VAL A 1 75 ? 4.577 -6.594 -0.585 1.00 74.38 75 VAL A N 1
ATOM 573 C CA . VAL A 1 75 ? 3.582 -6.888 -1.618 1.00 74.38 75 VAL A CA 1
ATOM 574 C C . VAL A 1 75 ? 2.645 -5.695 -1.689 1.00 74.38 75 VAL A C 1
ATOM 576 O O . VAL A 1 75 ? 2.097 -5.297 -0.660 1.00 74.38 75 VAL A O 1
ATOM 579 N N . GLY A 1 76 ? 2.468 -5.139 -2.881 1.00 79.50 76 GLY A N 1
ATOM 580 C CA . GLY A 1 76 ? 1.513 -4.070 -3.145 1.00 79.50 76 GLY A CA 1
ATOM 581 C C . GLY A 1 76 ? 0.685 -4.380 -4.385 1.00 79.50 76 GLY A C 1
ATOM 582 O O . GLY A 1 76 ? 1.204 -4.930 -5.357 1.00 79.50 76 GLY A O 1
ATOM 583 N N . LEU A 1 77 ? -0.601 -4.038 -4.322 1.00 84.88 77 LEU A N 1
ATOM 584 C CA . LEU A 1 77 ? -1.511 -4.065 -5.460 1.00 84.88 77 LEU A CA 1
ATOM 585 C C . LEU A 1 77 ? -1.706 -2.631 -5.940 1.00 84.88 77 LEU A C 1
ATOM 587 O O . LEU A 1 77 ? -2.045 -1.763 -5.137 1.00 84.88 77 LEU A O 1
ATOM 591 N N . PHE A 1 78 ? -1.499 -2.389 -7.224 1.00 88.25 78 PHE A N 1
ATOM 592 C CA . PHE A 1 78 ? -1.560 -1.073 -7.842 1.00 88.25 78 PHE A CA 1
ATOM 593 C C . PHE A 1 78 ? -2.417 -1.134 -9.103 1.00 88.25 78 PHE A C 1
ATOM 595 O O . PHE A 1 78 ? -2.547 -2.183 -9.720 1.00 88.25 78 PHE A O 1
ATOM 602 N N . ILE A 1 79 ? -2.994 -0.010 -9.497 1.00 88.38 79 ILE A N 1
ATOM 603 C CA . ILE A 1 79 ? -3.712 0.161 -10.756 1.00 88.38 79 ILE A CA 1
ATOM 604 C C . ILE A 1 79 ? -2.876 1.087 -11.628 1.00 88.38 79 ILE A C 1
ATOM 606 O O . ILE A 1 79 ? -2.452 2.145 -11.159 1.00 88.38 79 ILE A O 1
ATOM 610 N N . VAL A 1 80 ? -2.612 0.687 -12.875 1.00 90.38 80 VAL A N 1
ATOM 611 C CA . VAL A 1 80 ? -1.892 1.528 -13.844 1.00 90.38 80 VAL A CA 1
ATOM 612 C C . VAL A 1 80 ? -2.706 2.788 -14.111 1.00 90.38 80 VAL A C 1
ATOM 614 O O . VAL A 1 80 ? -3.813 2.700 -14.638 1.00 90.38 80 VAL A O 1
ATOM 617 N N . GLU A 1 81 ? -2.147 3.952 -13.789 1.00 88.88 81 GLU A N 1
ATOM 618 C CA . GLU A 1 81 ? -2.760 5.249 -14.099 1.00 88.88 81 GLU A CA 1
ATOM 619 C C . GLU A 1 81 ? -2.172 5.839 -15.378 1.00 88.88 81 GLU A C 1
ATOM 621 O O . GLU A 1 81 ? -2.892 6.375 -16.215 1.00 88.88 81 GLU A O 1
ATOM 626 N N . LYS A 1 82 ? -0.848 5.761 -15.540 1.00 89.94 82 LYS A N 1
ATOM 627 C CA . LYS A 1 82 ? -0.159 6.432 -16.639 1.00 89.94 82 LYS A CA 1
ATOM 628 C C . LYS A 1 82 ? 1.044 5.633 -17.105 1.00 89.94 82 LYS A C 1
ATOM 630 O O . LYS A 1 82 ? 1.773 5.061 -16.304 1.00 89.94 82 LYS A O 1
ATOM 635 N N . SER A 1 83 ? 1.281 5.672 -18.411 1.00 91.38 83 SER A N 1
ATOM 636 C CA . SER A 1 83 ? 2.547 5.263 -19.015 1.00 91.38 83 SER A CA 1
ATOM 637 C C . SER A 1 83 ? 3.189 6.481 -19.672 1.00 91.38 83 SER A C 1
ATOM 639 O O . SER A 1 83 ? 2.540 7.175 -20.453 1.00 91.38 83 SER A O 1
ATOM 641 N N . THR A 1 84 ? 4.435 6.776 -19.320 1.00 91.88 84 THR A N 1
ATOM 642 C CA . THR A 1 84 ? 5.219 7.864 -19.916 1.00 91.88 84 THR A CA 1
ATOM 643 C C . THR A 1 84 ? 6.310 7.249 -20.776 1.00 91.88 84 THR A C 1
ATOM 645 O O . THR A 1 84 ? 6.971 6.320 -20.331 1.00 91.88 84 THR A O 1
ATOM 648 N N . ILE A 1 85 ? 6.480 7.752 -21.996 1.00 92.06 85 ILE A N 1
ATOM 649 C CA . ILE A 1 85 ? 7.549 7.346 -22.910 1.00 92.06 85 ILE A CA 1
ATOM 650 C C . ILE A 1 85 ? 8.457 8.557 -23.084 1.00 92.06 85 ILE A C 1
ATOM 652 O O . ILE A 1 85 ? 7.969 9.649 -23.388 1.00 92.06 85 ILE A O 1
ATOM 656 N N . GLU A 1 86 ? 9.751 8.375 -22.880 1.00 91.00 86 GLU A N 1
ATOM 657 C CA . GLU A 1 86 ? 10.755 9.423 -23.022 1.00 91.00 86 GLU A CA 1
ATOM 658 C C . GLU A 1 86 ? 11.967 8.904 -23.795 1.00 91.00 86 GLU A C 1
ATOM 660 O O . GLU A 1 86 ? 12.295 7.725 -23.740 1.00 91.00 86 GLU A O 1
ATOM 665 N N . GLY A 1 87 ? 12.627 9.778 -24.550 1.00 89.19 87 GLY A N 1
ATOM 666 C CA . GLY A 1 87 ? 13.773 9.401 -25.371 1.00 89.19 87 GLY A CA 1
ATOM 667 C C . GLY A 1 87 ? 14.734 10.565 -25.565 1.00 89.19 87 GLY A C 1
ATOM 668 O O . GLY A 1 87 ? 14.315 11.721 -25.659 1.00 89.19 87 GLY A O 1
ATOM 669 N N . GLY A 1 88 ? 16.032 10.269 -25.609 1.00 88.50 88 GLY A N 1
ATOM 670 C CA . GLY A 1 88 ? 17.079 11.269 -25.800 1.00 88.50 88 GLY A CA 1
ATOM 671 C C . GLY A 1 88 ? 18.480 10.664 -25.936 1.00 88.50 88 GLY A C 1
ATOM 672 O O . GLY A 1 88 ? 18.622 9.454 -26.099 1.00 88.50 88 GLY A O 1
ATOM 673 N N . PRO A 1 89 ? 19.547 11.480 -25.827 1.00 87.00 89 PRO A N 1
ATOM 674 C CA . PRO A 1 89 ? 20.933 11.009 -25.957 1.00 87.00 89 PRO A CA 1
ATOM 675 C C . PRO A 1 89 ? 21.340 9.907 -24.964 1.00 87.00 89 PRO A C 1
ATOM 677 O O . PRO A 1 89 ? 22.366 9.263 -25.161 1.00 87.00 89 PRO A O 1
ATOM 680 N N . GLY A 1 90 ? 20.565 9.715 -23.892 1.00 82.25 90 GLY A N 1
ATOM 681 C CA . GLY A 1 90 ? 20.780 8.692 -22.868 1.00 82.25 90 GLY A CA 1
ATOM 682 C C . GLY A 1 90 ? 19.999 7.387 -23.066 1.00 82.25 90 GLY A C 1
ATOM 683 O O . GLY A 1 90 ? 20.150 6.503 -22.230 1.00 82.25 90 GLY A O 1
ATOM 684 N N . GLY A 1 91 ? 19.185 7.258 -24.121 1.00 88.44 91 GLY A N 1
ATOM 685 C CA . GLY A 1 91 ? 18.344 6.081 -24.381 1.00 88.44 91 GLY A CA 1
ATOM 686 C C . GLY A 1 91 ? 16.856 6.409 -24.529 1.00 88.44 91 GLY A C 1
ATOM 687 O O . GLY A 1 91 ? 16.463 7.577 -24.483 1.00 88.44 91 GLY A O 1
ATOM 688 N N . GLU A 1 92 ? 16.047 5.365 -24.717 1.00 92.19 92 GLU A N 1
ATOM 689 C CA . GLU A 1 92 ? 14.580 5.413 -24.761 1.00 92.19 92 GLU A CA 1
ATOM 690 C C . GLU A 1 92 ? 14.031 4.635 -23.562 1.00 92.19 92 GLU A C 1
ATOM 692 O O . GLU A 1 92 ? 14.425 3.492 -23.328 1.00 92.19 92 GLU A O 1
ATOM 697 N N . PHE A 1 93 ? 13.138 5.253 -22.792 1.00 93.50 93 PHE A N 1
ATOM 698 C CA . PHE A 1 93 ? 12.601 4.692 -21.560 1.00 93.50 93 PHE A CA 1
ATOM 699 C C . PHE A 1 93 ? 11.077 4.741 -21.533 1.00 93.50 93 PHE A C 1
ATOM 701 O O . PHE A 1 93 ? 10.447 5.691 -22.004 1.00 93.50 93 PHE A O 1
ATOM 708 N N . ILE A 1 94 ? 10.485 3.717 -20.921 1.00 93.19 94 ILE A N 1
ATOM 709 C CA . ILE A 1 94 ? 9.063 3.681 -20.580 1.00 93.19 94 ILE A CA 1
ATOM 710 C C . ILE A 1 94 ? 8.921 3.623 -19.068 1.00 93.19 94 ILE A C 1
ATOM 712 O O . ILE A 1 94 ? 9.443 2.714 -18.429 1.00 93.19 94 ILE A O 1
ATOM 716 N N . THR A 1 95 ? 8.143 4.542 -18.510 1.00 93.81 95 THR A N 1
ATOM 717 C CA . THR A 1 95 ? 7.821 4.593 -17.084 1.00 93.81 95 THR A CA 1
ATOM 718 C C . THR A 1 95 ? 6.344 4.296 -16.880 1.00 93.81 95 THR A C 1
ATOM 720 O O . THR A 1 95 ? 5.478 5.061 -17.314 1.00 93.81 95 THR A O 1
ATOM 723 N N . LEU A 1 96 ? 6.052 3.182 -16.210 1.00 92.56 96 LEU A N 1
ATOM 724 C CA . LEU A 1 96 ? 4.710 2.813 -15.772 1.00 92.56 96 LEU A CA 1
ATOM 725 C C . LEU A 1 96 ? 4.473 3.360 -14.366 1.00 92.56 96 LEU A C 1
ATOM 727 O O . LEU A 1 96 ? 5.149 2.953 -13.422 1.00 92.56 96 LEU A O 1
ATOM 731 N N . SER A 1 97 ? 3.492 4.243 -14.229 1.00 92.38 97 SER A N 1
ATOM 732 C CA . SER A 1 97 ? 3.047 4.794 -12.953 1.00 92.38 97 SER A CA 1
ATOM 733 C C . SER A 1 97 ? 1.727 4.150 -12.549 1.00 92.38 97 SER A C 1
ATOM 735 O O . SER A 1 97 ? 0.749 4.152 -13.306 1.00 92.38 97 SER A O 1
ATOM 737 N N . GLY A 1 98 ? 1.696 3.608 -11.337 1.00 89.75 98 GLY A N 1
ATOM 738 C CA . GLY A 1 98 ? 0.509 3.023 -10.741 1.00 89.75 98 GLY A CA 1
ATOM 739 C C . GLY A 1 98 ? 0.245 3.571 -9.348 1.00 89.75 98 GLY A C 1
ATOM 740 O O . GLY A 1 98 ? 1.163 3.890 -8.589 1.00 89.75 98 GLY A O 1
ATOM 741 N N . ARG A 1 99 ? -1.033 3.642 -8.996 1.00 87.12 99 ARG A N 1
ATOM 742 C CA . ARG A 1 99 ? -1.487 4.029 -7.662 1.00 87.12 99 ARG A CA 1
ATOM 743 C C . ARG A 1 99 ? -2.036 2.814 -6.946 1.00 87.12 99 ARG A C 1
ATOM 745 O O . ARG A 1 99 ? -2.610 1.937 -7.582 1.00 87.12 99 ARG A O 1
ATOM 752 N N . GLY A 1 100 ? -1.830 2.734 -5.636 1.00 82.56 100 GLY A N 1
ATOM 753 C CA . GLY A 1 100 ? -2.302 1.636 -4.807 1.00 82.56 100 GLY A CA 1
ATOM 754 C C . GLY A 1 100 ? -3.773 1.389 -5.098 1.00 82.56 100 GLY A C 1
ATOM 755 O O . GLY A 1 100 ? -4.556 2.342 -5.122 1.00 82.56 100 GLY A O 1
ATOM 756 N N . ALA A 1 101 ? -4.117 0.131 -5.378 1.00 66.62 101 ALA A N 1
ATOM 757 C CA . ALA A 1 101 ? -5.468 -0.249 -5.733 1.00 66.62 101 ALA A CA 1
ATOM 758 C C . ALA A 1 101 ? -6.423 0.314 -4.689 1.00 66.62 101 ALA A C 1
ATOM 760 O O . ALA A 1 101 ? -6.173 0.225 -3.482 1.00 66.62 101 ALA A O 1
ATOM 761 N N . ASP A 1 102 ? -7.472 0.961 -5.187 1.00 59.59 102 ASP A N 1
ATOM 762 C CA . ASP A 1 102 ? -8.307 1.906 -4.456 1.00 59.59 102 ASP A CA 1
ATOM 763 C C . ASP A 1 102 ? -9.256 1.201 -3.473 1.00 59.59 102 ASP A C 1
ATOM 765 O O . ASP A 1 102 ? -10.393 1.612 -3.275 1.00 59.59 102 ASP A O 1
ATOM 769 N N . MET A 1 103 ? -8.766 0.174 -2.766 1.00 54.75 103 MET A N 1
ATOM 770 C CA . MET A 1 103 ? -9.394 -0.373 -1.564 1.00 54.75 103 MET A CA 1
ATOM 771 C C . MET A 1 103 ? -9.755 0.750 -0.583 1.00 54.75 103 MET A C 1
ATOM 773 O O . MET A 1 103 ? -10.660 0.590 0.227 1.00 54.75 103 MET A O 1
ATOM 777 N N . ARG A 1 104 ? -9.061 1.900 -0.651 1.00 56.75 104 ARG A N 1
ATOM 778 C CA . ARG A 1 104 ? -9.358 3.099 0.134 1.00 56.75 104 ARG A CA 1
ATOM 779 C C . ARG A 1 104 ? -10.505 3.958 -0.420 1.00 56.75 104 ARG A C 1
ATOM 781 O O . ARG A 1 104 ? -11.107 4.642 0.400 1.00 56.75 104 ARG A O 1
ATOM 788 N N . LYS A 1 105 ? -10.845 3.959 -1.718 1.00 56.81 105 LYS A N 1
ATOM 789 C CA . LYS A 1 105 ? -11.990 4.746 -2.231 1.00 56.81 105 LYS A CA 1
ATOM 790 C C . LYS A 1 105 ? -13.313 4.234 -1.686 1.00 56.81 105 LYS A C 1
ATOM 792 O O . LYS A 1 105 ? -14.053 5.027 -1.114 1.00 56.81 105 LYS A O 1
ATOM 797 N N . ASP A 1 106 ? -13.548 2.927 -1.751 1.00 63.53 106 ASP A N 1
ATOM 798 C CA . ASP A 1 106 ? -14.760 2.320 -1.185 1.00 63.53 106 ASP A CA 1
ATOM 799 C C . ASP A 1 106 ? -14.832 2.568 0.329 1.00 63.53 106 ASP A C 1
ATOM 801 O O . ASP A 1 106 ? -15.888 2.846 0.887 1.00 63.53 106 ASP A O 1
ATOM 805 N N . LEU A 1 107 ? -13.682 2.550 1.013 1.00 69.69 107 LEU A N 1
ATOM 806 C CA . LEU A 1 107 ? -13.598 2.881 2.438 1.00 69.69 107 LEU A CA 1
ATOM 807 C C . LEU A 1 107 ? -13.883 4.354 2.751 1.00 69.69 107 LEU A C 1
ATOM 809 O O . LEU A 1 107 ? -14.264 4.654 3.886 1.00 69.69 107 LEU A O 1
ATOM 813 N N . LYS A 1 108 ? -13.655 5.254 1.787 1.00 70.00 108 LYS A N 1
ATOM 814 C CA . LYS A 1 108 ? -13.875 6.705 1.877 1.00 70.00 108 LYS A CA 1
ATOM 815 C C . LYS A 1 108 ? -15.309 7.103 1.528 1.00 70.00 108 LYS A C 1
ATOM 817 O O . LYS A 1 108 ? -15.686 8.235 1.821 1.00 70.00 108 LYS A O 1
ATOM 822 N N . GLU A 1 109 ? -16.104 6.204 0.951 1.00 78.19 109 GLU A N 1
ATOM 823 C CA . GLU A 1 109 ? -17.494 6.495 0.618 1.00 78.19 109 GLU A CA 1
ATOM 824 C C . GLU A 1 109 ? -18.314 6.750 1.901 1.00 78.19 109 GLU A C 1
ATOM 826 O O . GLU A 1 109 ? -18.329 5.912 2.820 1.00 78.19 109 GLU A O 1
ATOM 831 N N . PRO A 1 110 ? -18.962 7.925 2.020 1.00 83.50 110 PRO A N 1
ATOM 832 C CA . PRO A 1 110 ? -19.791 8.233 3.170 1.00 83.50 110 PRO A CA 1
ATOM 833 C C . PRO A 1 110 ? -21.047 7.365 3.147 1.00 83.50 110 PRO A C 1
ATOM 835 O O . PRO A 1 110 ? -21.736 7.262 2.137 1.00 83.50 110 PRO A O 1
ATOM 838 N N . LEU A 1 111 ? -21.355 6.755 4.289 1.00 86.31 111 LEU A N 1
ATOM 839 C CA . LEU A 1 111 ? -22.560 5.953 4.466 1.00 86.31 111 LEU A CA 1
ATOM 840 C C . LEU A 1 111 ? -23.240 6.314 5.783 1.00 86.31 111 LEU A C 1
ATOM 842 O O . LEU A 1 111 ? -22.590 6.774 6.727 1.00 86.31 111 LEU A O 1
ATOM 846 N N . SER A 1 112 ? -24.539 6.039 5.844 1.00 89.62 112 SER A N 1
ATOM 847 C CA . SER A 1 112 ? -25.368 6.236 7.028 1.00 89.62 112 SER A CA 1
ATOM 848 C C . SER A 1 112 ? -25.964 4.902 7.483 1.00 89.62 112 SER A C 1
ATOM 850 O O . SER A 1 112 ? -26.6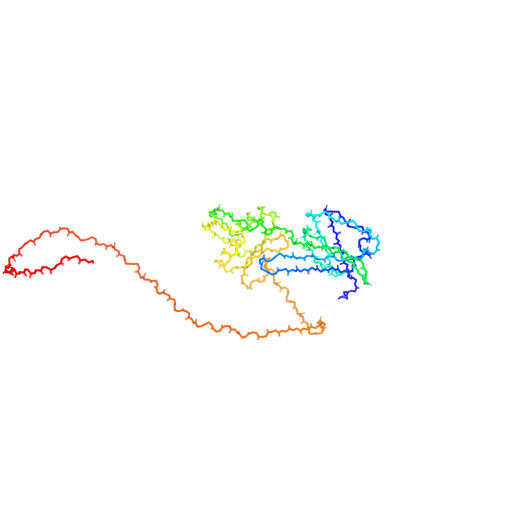52 4.230 6.721 1.00 89.62 112 SER A O 1
ATOM 852 N N . GLU A 1 113 ? -25.673 4.494 8.718 1.00 91.25 113 GLU A N 1
ATOM 853 C CA . GLU A 1 113 ? -26.112 3.228 9.317 1.00 91.25 113 GLU A CA 1
ATOM 854 C C . GLU A 1 113 ? -26.050 3.277 10.850 1.00 91.25 113 GLU A C 1
ATOM 856 O O . GLU A 1 113 ? -25.444 4.167 11.448 1.00 91.25 113 GLU A O 1
ATOM 861 N N . HIS A 1 114 ? -26.657 2.292 11.503 1.00 91.88 114 HIS A N 1
ATOM 862 C CA . HIS A 1 114 ? -26.612 2.137 12.952 1.00 91.88 114 HIS A CA 1
ATOM 863 C C . HIS A 1 114 ? -26.277 0.694 13.329 1.00 91.88 114 HIS A C 1
ATOM 865 O O . HIS A 1 114 ? -26.513 -0.240 12.565 1.00 91.88 114 HIS A O 1
ATOM 871 N N . PHE A 1 115 ? -25.709 0.542 14.519 1.00 91.50 115 PHE A N 1
ATOM 872 C CA . PHE A 1 115 ? -25.369 -0.721 15.153 1.00 91.50 115 PHE A CA 1
ATOM 873 C C . PHE A 1 115 ? -25.941 -0.699 16.570 1.00 91.50 115 PHE A C 1
ATOM 875 O O . PHE A 1 115 ? -25.600 0.197 17.351 1.00 91.50 115 PHE A O 1
ATOM 882 N N . ASP A 1 116 ? -26.771 -1.687 16.888 1.00 91.94 116 ASP A N 1
ATOM 883 C CA . ASP A 1 116 ? -27.441 -1.833 18.181 1.00 91.94 116 ASP A CA 1
ATOM 884 C C . ASP A 1 116 ? -26.979 -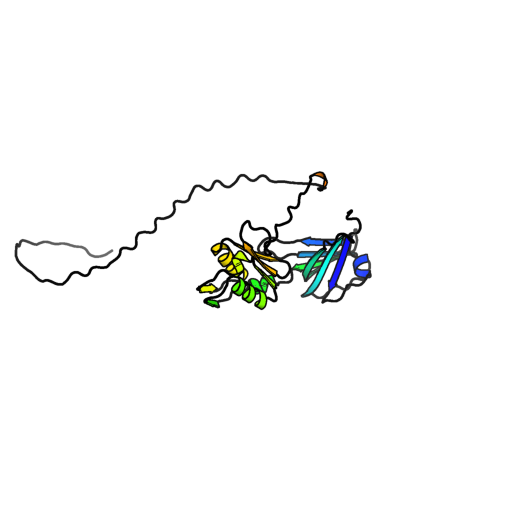3.108 18.878 1.00 91.94 116 ASP A C 1
ATOM 886 O O . ASP A 1 116 ? -26.885 -4.160 18.246 1.00 91.94 116 ASP A O 1
ATOM 890 N N . ASP A 1 117 ? -26.675 -2.998 20.174 1.00 89.75 117 ASP A N 1
ATOM 891 C CA . ASP A 1 117 ? -26.243 -4.106 21.041 1.00 89.75 117 ASP A CA 1
ATOM 892 C C . ASP A 1 117 ? -25.113 -4.988 20.471 1.00 89.75 117 ASP A C 1
ATOM 894 O O . ASP A 1 117 ? -24.954 -6.161 20.826 1.00 89.75 117 ASP A O 1
ATOM 898 N N . GLU A 1 118 ? -24.270 -4.398 19.627 1.00 91.62 118 GLU A N 1
ATOM 899 C CA . GLU A 1 118 ? -23.187 -5.093 18.947 1.00 91.62 118 GLU A CA 1
ATOM 900 C C . GLU A 1 118 ? -21.879 -5.062 19.733 1.00 91.62 118 GLU A C 1
ATOM 902 O O . GLU A 1 118 ? -21.620 -4.205 20.581 1.00 91.62 118 GLU A O 1
ATOM 907 N N . THR A 1 119 ? -21.002 -6.012 19.427 1.00 93.50 119 THR A N 1
ATOM 908 C CA . THR A 1 119 ? -19.633 -5.975 19.951 1.00 93.50 119 THR A CA 1
ATOM 909 C C . THR A 1 119 ? -18.757 -5.098 19.073 1.00 93.50 119 THR A C 1
ATOM 911 O O . THR A 1 119 ? -18.906 -5.067 17.853 1.00 93.50 119 THR A O 1
ATOM 914 N N . LEU A 1 120 ? -17.772 -4.431 19.666 1.00 91.31 120 LEU A N 1
ATOM 915 C CA . LEU A 1 120 ? -16.807 -3.628 18.923 1.00 91.31 120 LEU A CA 1
ATOM 916 C C . LEU A 1 120 ? -16.068 -4.469 17.865 1.00 91.31 120 LEU A C 1
ATOM 918 O O . LEU A 1 120 ? -15.876 -4.023 16.735 1.00 91.31 120 LEU A O 1
ATOM 922 N N . GLY A 1 121 ? -15.739 -5.726 18.184 1.00 90.75 121 GLY A N 1
ATOM 923 C CA . GLY A 1 121 ? -15.213 -6.674 17.200 1.00 90.75 121 GLY A CA 1
ATOM 924 C C . GLY A 1 121 ? -16.220 -7.037 16.101 1.00 90.75 121 GLY A C 1
ATOM 925 O O . GLY A 1 121 ? -15.822 -7.222 14.953 1.00 90.75 121 GLY A O 1
ATOM 926 N N . GLY A 1 122 ? -17.510 -7.129 16.434 1.00 91.44 122 GLY A N 1
ATOM 927 C CA . GLY A 1 122 ? -18.612 -7.332 15.488 1.00 91.44 122 GLY A CA 1
ATOM 928 C C . GLY A 1 122 ? -18.726 -6.191 14.484 1.00 91.44 122 GLY A C 1
ATOM 929 O O . GLY A 1 122 ? -18.674 -6.437 13.282 1.00 91.44 122 GLY A O 1
ATOM 930 N N . ILE A 1 123 ? -18.742 -4.946 14.964 1.00 92.25 123 ILE A N 1
ATOM 931 C CA . ILE A 1 123 ? -18.807 -3.744 14.121 1.00 92.25 123 ILE A CA 1
ATOM 932 C C . ILE A 1 123 ? -17.644 -3.722 13.117 1.00 92.25 123 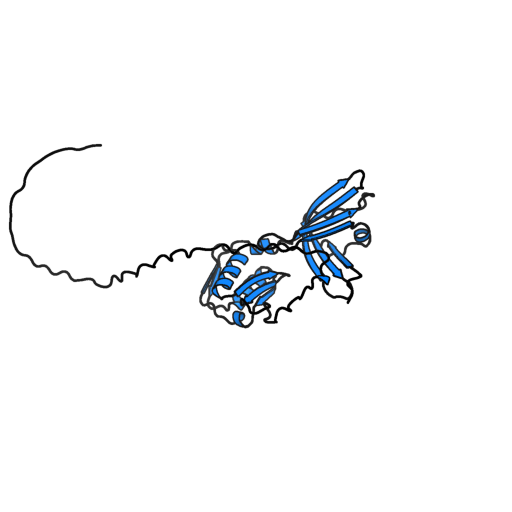ILE A C 1
ATOM 934 O O . ILE A 1 123 ? -17.873 -3.592 11.915 1.00 92.25 123 ILE A O 1
ATOM 938 N N . ILE A 1 124 ? -16.399 -3.918 13.572 1.00 92.00 124 ILE A N 1
ATOM 939 C CA . ILE A 1 124 ? -15.233 -3.917 12.670 1.00 92.00 124 ILE A CA 1
ATOM 940 C C . ILE A 1 124 ? -15.272 -5.089 11.680 1.00 92.00 124 ILE A C 1
ATOM 942 O O . ILE A 1 124 ? -14.895 -4.911 10.525 1.00 92.00 124 ILE A O 1
ATOM 946 N N . ARG A 1 125 ? -15.753 -6.274 12.082 1.00 92.81 125 ARG A N 1
ATOM 947 C CA . ARG A 1 125 ? -15.945 -7.413 11.163 1.00 92.81 125 ARG A CA 1
ATOM 948 C C . ARG A 1 125 ? -16.965 -7.107 10.072 1.00 92.81 125 ARG A C 1
ATOM 950 O O . ARG A 1 125 ? -16.698 -7.414 8.914 1.00 92.81 125 ARG A O 1
ATOM 957 N N . THR A 1 126 ? -18.087 -6.485 10.424 1.00 91.06 126 THR A N 1
ATOM 958 C CA . THR A 1 126 ? -19.118 -6.078 9.462 1.00 91.06 126 THR A CA 1
ATOM 959 C C . THR A 1 126 ? -18.570 -5.058 8.469 1.00 91.06 126 THR A C 1
ATOM 961 O O . THR A 1 126 ? -18.748 -5.223 7.264 1.00 91.06 126 THR A O 1
ATOM 964 N N . LEU A 1 127 ? -17.842 -4.047 8.954 1.00 89.31 127 LEU A N 1
ATOM 965 C CA . LEU A 1 127 ? -17.186 -3.063 8.090 1.00 89.31 127 LEU A CA 1
ATOM 966 C C . LEU A 1 127 ? -16.153 -3.727 7.172 1.00 89.31 127 LEU A C 1
ATOM 968 O O . LEU A 1 127 ? -16.180 -3.512 5.966 1.00 89.31 127 LEU A O 1
ATOM 972 N N . ALA A 1 128 ? -15.282 -4.581 7.713 1.00 87.81 128 ALA A N 1
ATOM 973 C CA . ALA A 1 128 ? -14.252 -5.256 6.931 1.00 87.81 128 ALA A CA 1
ATOM 974 C C . ALA A 1 128 ? -14.859 -6.148 5.837 1.00 87.81 128 ALA A C 1
ATOM 976 O O . ALA A 1 128 ? -14.439 -6.066 4.685 1.00 87.81 128 ALA A O 1
ATOM 977 N N . GLY A 1 129 ? -15.891 -6.928 6.175 1.00 85.44 129 GLY A N 1
ATOM 978 C CA . GLY A 1 129 ? -16.565 -7.829 5.242 1.00 85.44 129 GLY A CA 1
ATOM 979 C C . GLY A 1 129 ? -17.185 -7.111 4.043 1.00 85.44 129 GLY A C 1
ATOM 980 O O . GLY A 1 129 ? -17.071 -7.604 2.924 1.00 85.44 129 GLY A O 1
ATOM 981 N N . ARG A 1 130 ? -17.766 -5.920 4.240 1.00 84.25 130 ARG A N 1
ATOM 982 C CA . ARG A 1 130 ? -18.324 -5.118 3.135 1.00 84.25 130 ARG A CA 1
ATOM 983 C C . ARG A 1 130 ? -17.276 -4.657 2.130 1.00 84.25 130 ARG A C 1
ATOM 985 O O . ARG A 1 130 ? -17.587 -4.538 0.954 1.00 84.25 130 ARG A O 1
ATOM 992 N N . HIS A 1 131 ? -16.049 -4.433 2.589 1.00 80.50 131 HIS A N 1
ATOM 993 C CA . HIS A 1 131 ? -14.941 -3.985 1.748 1.00 80.50 131 HIS A CA 1
ATOM 994 C C . HIS A 1 131 ? -14.019 -5.139 1.312 1.00 80.50 131 HIS A C 1
ATOM 996 O O . HIS A 1 131 ? -12.915 -4.895 0.833 1.00 80.50 131 HIS A O 1
ATOM 1002 N N . GLY A 1 132 ? -14.422 -6.403 1.512 1.00 79.31 132 GLY A N 1
ATOM 1003 C CA . GLY A 1 132 ? -13.595 -7.570 1.171 1.00 79.31 132 GLY A CA 1
ATOM 1004 C C . GLY A 1 132 ? -12.307 -7.691 1.999 1.00 79.31 132 GLY A C 1
ATOM 1005 O O . GLY A 1 132 ? -11.374 -8.393 1.610 1.00 79.31 132 GLY A O 1
ATOM 1006 N N . LEU A 1 133 ? -12.238 -7.010 3.144 1.00 82.62 133 LEU A N 1
ATOM 1007 C CA . LEU A 1 133 ? -11.087 -6.988 4.040 1.00 82.62 133 LEU A CA 1
ATOM 1008 C C . LEU A 1 133 ? -11.270 -7.985 5.184 1.00 82.62 133 LEU A C 1
ATOM 1010 O O . LEU A 1 133 ? -12.382 -8.329 5.588 1.00 82.62 133 LEU A O 1
ATOM 1014 N N . LYS A 1 134 ? -10.155 -8.413 5.779 1.00 84.38 134 LYS A N 1
ATOM 1015 C CA . LYS A 1 134 ? -10.184 -9.195 7.025 1.00 84.38 134 LYS A CA 1
ATOM 1016 C C . LYS A 1 134 ? -10.135 -8.259 8.230 1.00 84.38 134 LYS A C 1
ATOM 1018 O O . LYS A 1 134 ? -9.337 -7.330 8.256 1.00 84.38 134 LYS A O 1
ATOM 1023 N N . ALA A 1 135 ? -10.947 -8.506 9.251 1.00 88.12 135 ALA A N 1
ATOM 1024 C CA . ALA A 1 135 ? -10.855 -7.768 10.509 1.00 88.12 135 ALA A CA 1
ATOM 1025 C C . ALA A 1 135 ? -9.866 -8.442 11.465 1.00 88.12 135 ALA A C 1
ATOM 1027 O O . ALA A 1 135 ? -9.937 -9.650 11.690 1.00 88.12 135 ALA A O 1
ATOM 1028 N N . GLU A 1 136 ? -8.986 -7.652 12.069 1.00 87.62 136 GLU A N 1
ATOM 1029 C CA . GLU A 1 136 ? -8.072 -8.083 13.121 1.00 87.62 136 GLU A CA 1
ATOM 1030 C C . GLU A 1 136 ? -8.196 -7.109 14.299 1.00 87.62 136 GLU A C 1
ATOM 1032 O O . GLU A 1 136 ? -7.850 -5.932 14.210 1.00 87.62 136 GLU A O 1
ATOM 1037 N N . VAL A 1 137 ? -8.773 -7.598 15.396 1.00 88.38 137 VAL A N 1
ATOM 1038 C CA . VAL A 1 137 ? -9.171 -6.787 16.551 1.00 88.38 137 VAL A CA 1
ATOM 1039 C C . VAL A 1 137 ? -8.534 -7.365 17.805 1.00 88.38 137 VAL A C 1
ATOM 1041 O O . VAL A 1 137 ? -8.603 -8.576 18.019 1.00 88.38 137 VAL A O 1
ATOM 1044 N N . SER A 1 138 ? -7.960 -6.507 18.651 1.00 85.38 138 SER A N 1
ATOM 1045 C CA . SER A 1 138 ? -7.392 -6.941 19.930 1.00 85.38 138 SER A CA 1
ATOM 1046 C C . SER A 1 138 ? -8.439 -7.651 20.797 1.00 85.38 138 SER A C 1
ATOM 1048 O O . SER A 1 138 ? -9.545 -7.122 20.933 1.00 85.38 138 SER A O 1
ATOM 1050 N N . PRO A 1 139 ? -8.117 -8.804 21.420 1.00 83.81 139 PRO A N 1
ATOM 1051 C CA . PRO A 1 139 ? -9.076 -9.578 22.216 1.00 83.81 139 PRO A CA 1
ATOM 1052 C C . PRO A 1 139 ? -9.785 -8.751 23.297 1.00 83.81 139 PRO A C 1
ATOM 1054 O O . PRO A 1 139 ? -11.002 -8.851 23.441 1.00 83.81 139 PRO A O 1
ATOM 1057 N N . ASP A 1 140 ? -9.040 -7.867 23.972 1.00 83.75 140 ASP A N 1
ATOM 1058 C CA . ASP A 1 140 ? -9.543 -6.913 24.973 1.00 83.75 140 ASP A CA 1
ATOM 1059 C C . ASP A 1 140 ? -10.646 -5.986 24.441 1.00 83.75 140 ASP A C 1
ATOM 1061 O O . ASP A 1 140 ? -11.516 -5.557 25.193 1.00 83.75 140 ASP A O 1
ATOM 1065 N N . LEU A 1 141 ? -10.576 -5.627 23.157 1.00 86.25 141 LEU A N 1
ATOM 1066 C CA . LEU A 1 141 ? -11.517 -4.722 22.500 1.00 86.25 141 LEU A CA 1
ATOM 1067 C C . LEU A 1 141 ? -12.658 -5.491 21.840 1.00 86.25 141 LEU A C 1
ATOM 1069 O O . LEU A 1 141 ? -13.778 -4.997 21.783 1.00 86.25 141 LEU A O 1
ATOM 1073 N N . ALA A 1 142 ? -12.390 -6.699 21.345 1.00 88.25 142 ALA A N 1
ATOM 1074 C CA . ALA A 1 142 ? -13.341 -7.474 20.559 1.00 88.25 142 ALA A CA 1
ATOM 1075 C C . ALA A 1 142 ? -14.629 -7.810 21.328 1.00 88.25 142 ALA A C 1
ATOM 1077 O O . ALA A 1 142 ? -15.683 -7.907 20.704 1.00 88.25 142 ALA A O 1
ATOM 1078 N N . SER A 1 143 ? -14.546 -7.975 22.652 1.00 89.25 143 SER A N 1
ATOM 1079 C CA . SER A 1 143 ? -15.665 -8.328 23.536 1.00 89.25 143 SER A CA 1
ATOM 1080 C C . SER A 1 143 ? -16.422 -7.124 24.109 1.00 89.25 143 SER A C 1
ATOM 1082 O O . SER A 1 143 ? -17.458 -7.310 24.751 1.00 89.25 143 SER A O 1
ATOM 1084 N N . LEU A 1 144 ? -15.946 -5.893 23.883 1.00 89.31 144 LEU A N 1
ATOM 1085 C CA . LEU A 1 144 ? -16.601 -4.694 24.399 1.00 89.31 144 LEU A CA 1
ATOM 1086 C C . LEU A 1 144 ? -17.949 -4.491 23.713 1.00 89.31 144 LEU A C 1
ATOM 1088 O O . LEU A 1 144 ? -18.023 -4.371 22.489 1.00 89.31 144 LEU A O 1
ATOM 1092 N N . LYS A 1 145 ? -19.015 -4.430 24.513 1.00 91.00 145 LYS A N 1
ATOM 1093 C CA . LYS A 1 145 ? -20.357 -4.131 24.017 1.00 91.00 145 LYS A CA 1
ATOM 1094 C C . LYS A 1 145 ? -20.514 -2.646 23.723 1.00 91.00 145 LYS A C 1
ATOM 1096 O O . LYS A 1 145 ? -20.123 -1.790 24.517 1.00 91.00 145 LYS A O 1
ATOM 1101 N N . VAL A 1 146 ? -21.147 -2.367 22.596 1.00 90.06 146 VAL A N 1
ATOM 1102 C CA . VAL A 1 146 ? -21.522 -1.042 22.129 1.00 90.06 146 VAL A CA 1
ATOM 1103 C C . VAL A 1 146 ? -23.050 -1.007 22.090 1.00 90.06 146 VAL A C 1
ATOM 1105 O O . VAL A 1 146 ? -23.632 -1.534 21.149 1.00 90.06 146 VAL A O 1
ATOM 1108 N N . PRO A 1 147 ? -23.713 -0.412 23.104 1.00 87.69 147 PRO A N 1
ATOM 1109 C CA . PRO A 1 147 ? -25.177 -0.402 23.175 1.00 87.69 147 PRO A CA 1
ATOM 1110 C C . PRO A 1 147 ? -25.815 0.243 21.945 1.00 87.69 147 PRO A C 1
ATOM 1112 O O . PRO A 1 147 ? -26.822 -0.227 21.437 1.00 87.69 147 PRO A O 1
ATOM 1115 N N . HIS A 1 148 ? -25.195 1.324 21.467 1.00 89.62 148 HIS A N 1
ATOM 1116 C CA . HIS A 1 148 ? -25.627 2.039 20.281 1.00 89.62 148 HIS A CA 1
ATOM 1117 C C . HIS A 1 148 ? -24.440 2.761 19.635 1.00 89.62 148 HIS A C 1
ATOM 1119 O O . HIS A 1 148 ? -23.685 3.486 20.307 1.00 89.62 148 HIS A O 1
ATOM 1125 N N . ALA A 1 149 ? -24.277 2.580 18.329 1.00 90.25 149 ALA A N 1
ATOM 1126 C CA . ALA A 1 149 ? -23.350 3.341 17.506 1.00 90.25 149 ALA A CA 1
ATOM 1127 C C . ALA A 1 149 ? -23.998 3.715 16.177 1.00 90.25 149 ALA A C 1
ATOM 1129 O O . ALA A 1 149 ? -24.474 2.858 15.445 1.00 90.25 149 ALA A O 1
ATOM 1130 N N . VAL A 1 150 ? -23.950 5.002 15.840 1.00 91.19 150 VAL A N 1
ATOM 1131 C CA . VAL A 1 150 ? -24.499 5.523 14.584 1.00 91.19 150 VAL A CA 1
ATOM 1132 C C . VAL A 1 150 ? -23.378 6.090 13.742 1.00 91.19 150 VAL A C 1
ATOM 1134 O O . VAL A 1 150 ? -22.570 6.883 14.233 1.00 91.19 150 VAL A O 1
ATOM 1137 N N . ARG A 1 151 ? -23.345 5.693 12.480 1.00 90.62 151 ARG A N 1
ATOM 1138 C CA . ARG A 1 151 ? -22.546 6.268 11.407 1.00 90.62 151 ARG A CA 1
ATOM 1139 C C . ARG A 1 151 ? -23.491 7.151 10.588 1.00 90.62 151 ARG A C 1
ATOM 1141 O O . ARG A 1 151 ? -24.517 6.662 10.137 1.00 90.62 151 ARG A O 1
ATOM 1148 N N . VAL A 1 152 ? -23.195 8.439 10.445 1.00 90.69 152 VAL A N 1
ATOM 1149 C CA . VAL A 1 152 ? -24.016 9.376 9.652 1.00 90.69 152 VAL A CA 1
ATOM 1150 C C . VAL A 1 152 ? -23.097 10.097 8.690 1.00 90.69 152 VAL A C 1
ATOM 1152 O O . VAL A 1 152 ? -22.201 10.799 9.154 1.00 90.69 152 VAL A O 1
ATOM 1155 N N . ASP A 1 153 ? -23.288 9.870 7.393 1.00 88.00 153 ASP A N 1
ATOM 1156 C CA . ASP A 1 153 ? -22.496 10.420 6.284 1.00 88.00 153 ASP A CA 1
ATOM 1157 C C . ASP A 1 153 ? -20.985 10.377 6.549 1.00 88.00 153 ASP A C 1
ATOM 1159 O O . ASP A 1 153 ? -20.226 11.294 6.244 1.00 88.00 153 ASP A O 1
ATOM 1163 N N . GLN A 1 154 ? -20.550 9.282 7.168 1.00 84.88 154 GLN A N 1
ATOM 1164 C CA . GLN A 1 154 ? -19.166 9.064 7.565 1.00 84.88 154 GLN A CA 1
ATOM 1165 C C . GLN A 1 154 ? -18.567 7.969 6.705 1.00 84.88 154 GLN A C 1
ATOM 1167 O O . GLN A 1 154 ? -19.235 6.984 6.382 1.00 84.88 154 GLN A O 1
ATOM 1172 N N . SER A 1 155 ? -17.293 8.105 6.360 1.00 87.00 155 SER A N 1
ATOM 1173 C CA . SER A 1 155 ? -16.547 7.017 5.741 1.00 87.00 155 SER A CA 1
ATOM 1174 C C . SER A 1 155 ? -16.297 5.884 6.747 1.00 87.00 155 SER A C 1
ATOM 1176 O O . SER A 1 155 ? -16.392 6.082 7.964 1.00 87.00 155 SER A O 1
ATOM 1178 N N . ALA A 1 156 ? -15.976 4.680 6.267 1.00 86.31 156 ALA A N 1
ATOM 1179 C CA . ALA A 1 156 ? -15.637 3.566 7.155 1.00 86.31 156 ALA A CA 1
ATOM 1180 C C . ALA A 1 156 ? -14.357 3.876 7.951 1.00 86.31 156 ALA A C 1
ATOM 1182 O O . ALA A 1 156 ? -14.237 3.483 9.113 1.00 86.31 156 ALA A O 1
ATOM 1183 N N . LEU A 1 157 ? -13.434 4.638 7.347 1.00 85.44 157 LEU A N 1
ATOM 1184 C CA . LEU A 1 157 ? -12.215 5.121 7.996 1.00 85.44 157 LEU A CA 1
ATOM 1185 C C . LEU A 1 157 ? -12.516 6.098 9.132 1.00 85.44 157 LEU A C 1
ATOM 1187 O O . LEU A 1 157 ? -11.999 5.926 10.236 1.00 85.44 157 LEU A O 1
ATOM 1191 N N . ASP A 1 158 ? -13.368 7.092 8.887 1.00 87.62 158 ASP A N 1
ATOM 1192 C CA . ASP A 1 158 ? -13.705 8.107 9.889 1.00 87.62 158 ASP A CA 1
ATOM 1193 C C . ASP A 1 158 ? -14.498 7.495 11.038 1.00 87.62 158 ASP A C 1
ATOM 1195 O O . ASP A 1 158 ? -14.211 7.737 12.212 1.00 87.62 158 ASP A O 1
ATOM 1199 N N . PHE A 1 159 ? -15.472 6.646 10.707 1.00 91.00 159 PHE A N 1
ATOM 1200 C CA . PHE A 1 159 ? -16.270 5.942 11.697 1.00 91.00 159 PHE A CA 1
ATOM 1201 C C . PHE A 1 159 ? -15.411 5.007 12.556 1.00 91.00 159 PHE A C 1
ATOM 1203 O O . PHE A 1 159 ? -15.509 5.051 13.785 1.00 91.00 159 PHE A O 1
ATOM 1210 N N . GLY A 1 160 ? -14.535 4.215 11.926 1.00 89.56 160 GLY A N 1
ATOM 1211 C CA . GLY A 1 160 ? -13.597 3.325 12.610 1.00 89.56 160 GLY A CA 1
ATOM 1212 C C . GLY A 1 160 ? -12.624 4.084 13.511 1.00 89.56 160 GLY A C 1
ATOM 1213 O O . GLY A 1 160 ? -12.439 3.703 14.666 1.00 89.56 160 GLY A O 1
ATOM 1214 N N . THR A 1 161 ? -12.076 5.205 13.034 1.00 88.81 161 THR A N 1
ATOM 1215 C CA . THR A 1 161 ? -11.178 6.074 13.814 1.00 88.81 161 THR A CA 1
ATOM 1216 C C . THR A 1 161 ? -11.897 6.678 15.018 1.00 88.81 161 THR A C 1
ATOM 1218 O O . THR A 1 161 ? -11.417 6.560 16.144 1.00 88.81 161 THR A O 1
ATOM 1221 N N . ARG A 1 162 ? -13.101 7.228 14.822 1.00 91.38 162 ARG A N 1
ATOM 1222 C CA . ARG A 1 162 ? -13.916 7.805 15.901 1.00 91.38 162 ARG A CA 1
ATOM 1223 C C . ARG A 1 162 ? -14.286 6.772 16.964 1.00 91.38 162 ARG A C 1
ATOM 1225 O O . ARG A 1 162 ? -14.247 7.067 18.160 1.00 91.38 162 ARG A O 1
ATOM 1232 N N . ILE A 1 163 ? -14.670 5.565 16.546 1.00 91.00 163 ILE A N 1
ATOM 1233 C CA . ILE A 1 163 ? -14.956 4.471 17.476 1.00 91.00 163 ILE A CA 1
ATOM 1234 C C . ILE A 1 163 ? -13.685 4.065 18.220 1.00 91.00 163 ILE A C 1
ATOM 1236 O O . ILE A 1 163 ? -13.724 3.920 19.440 1.00 91.00 163 ILE A O 1
ATOM 1240 N N . ALA A 1 164 ? -12.560 3.919 17.524 1.00 89.00 164 ALA A N 1
ATOM 1241 C CA . ALA A 1 164 ? -11.299 3.569 18.159 1.00 89.00 164 ALA A CA 1
ATOM 1242 C C . ALA A 1 164 ? -10.907 4.595 19.226 1.00 89.00 164 ALA A C 1
ATOM 1244 O O . ALA A 1 164 ? -10.611 4.212 20.356 1.00 89.00 164 ALA A O 1
ATOM 1245 N N . ASP A 1 165 ? -11.019 5.887 18.922 1.00 88.12 165 ASP A N 1
ATOM 1246 C CA . ASP A 1 165 ? -10.755 6.959 19.878 1.00 88.12 165 ASP A CA 1
ATOM 1247 C C . ASP A 1 165 ? -11.632 6.867 21.128 1.00 88.12 165 ASP A C 1
ATOM 1249 O O . ASP A 1 165 ? -11.117 6.977 22.244 1.00 88.12 165 ASP A O 1
ATOM 1253 N N . ARG A 1 166 ? -12.930 6.579 20.962 1.00 89.38 166 ARG A N 1
ATOM 1254 C CA . ARG A 1 166 ? -13.876 6.400 22.075 1.00 89.38 166 ARG A CA 1
ATOM 1255 C C . ARG A 1 166 ? -13.466 5.272 23.027 1.00 89.38 166 ARG A C 1
ATOM 1257 O O . ARG A 1 166 ? -13.710 5.381 24.225 1.00 89.38 166 ARG A O 1
ATOM 1264 N N . PHE A 1 167 ? -12.855 4.208 22.508 1.00 87.56 167 PHE A N 1
ATOM 1265 C CA . PHE A 1 167 ? -12.444 3.030 23.281 1.00 87.56 167 PHE A CA 1
ATOM 1266 C C . PHE A 1 167 ? -10.937 2.989 23.588 1.00 87.56 167 PHE A C 1
ATOM 1268 O O . PHE A 1 167 ? -10.427 1.961 24.031 1.00 87.56 167 PHE A O 1
ATOM 1275 N N . GLY A 1 168 ? -10.205 4.091 23.377 1.00 84.81 168 GLY A N 1
ATOM 1276 C CA . GLY A 1 168 ? -8.766 4.146 23.659 1.00 84.81 168 GLY A CA 1
ATOM 1277 C C . GLY A 1 168 ? -7.931 3.233 22.752 1.00 84.81 168 GLY A C 1
ATOM 1278 O O . GLY A 1 168 ? -6.899 2.703 23.163 1.00 84.81 168 GLY A O 1
ATOM 1279 N N . ALA A 1 169 ? -8.379 3.039 21.518 1.00 87.81 169 ALA A N 1
ATOM 1280 C CA . ALA A 1 169 ? -7.761 2.210 20.499 1.00 87.81 169 ALA A CA 1
ATOM 1281 C C . ALA A 1 169 ? -7.217 3.055 19.332 1.00 87.81 169 ALA A C 1
ATOM 1283 O O . ALA A 1 169 ? -7.42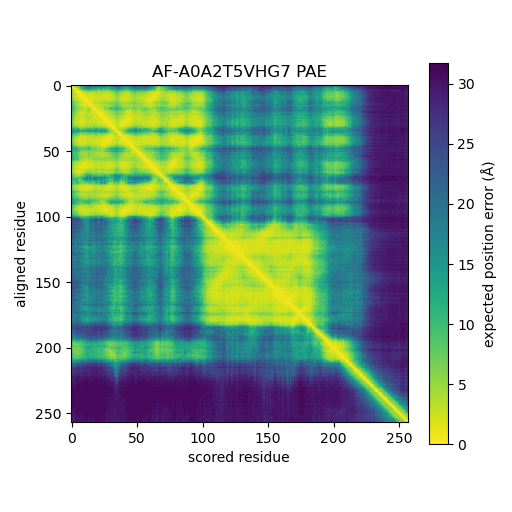3 4.265 19.253 1.00 87.81 169 ALA A O 1
ATOM 1284 N N . LEU A 1 170 ? -6.496 2.400 18.431 1.00 84.62 170 LEU A N 1
ATOM 1285 C CA . LEU A 1 170 ? -6.028 2.900 17.150 1.00 84.62 170 LEU A CA 1
ATOM 1286 C C . LEU A 1 170 ? -6.674 2.056 16.050 1.00 84.62 170 LEU A C 1
ATOM 1288 O O . LEU A 1 170 ? -6.642 0.825 16.113 1.00 84.62 170 LEU A O 1
ATOM 1292 N N . PHE A 1 171 ? -7.231 2.725 15.045 1.00 85.75 171 PHE A N 1
ATOM 1293 C CA . PHE A 1 171 ? -7.764 2.091 13.847 1.00 85.75 171 PHE A CA 1
ATOM 1294 C C . PHE A 1 171 ? -6.820 2.323 12.666 1.00 85.75 171 PHE A C 1
ATOM 1296 O O . PHE A 1 171 ? -6.308 3.427 12.484 1.00 85.75 171 PHE A O 1
ATOM 1303 N N . SER A 1 172 ? -6.573 1.288 11.868 1.00 81.00 172 SER A N 1
ATOM 1304 C CA . SER A 1 172 ? -5.777 1.393 10.643 1.00 81.00 172 SER A CA 1
ATOM 1305 C C . SER A 1 172 ? -6.206 0.337 9.631 1.00 81.00 172 SER A C 1
ATOM 1307 O O . SER A 1 172 ? -6.674 -0.734 10.009 1.00 81.00 172 SER A O 1
ATOM 1309 N N . VAL A 1 173 ? -6.023 0.611 8.342 1.00 77.00 173 VAL A N 1
ATOM 1310 C CA . VAL A 1 173 ? -6.237 -0.369 7.274 1.00 77.00 173 VAL A CA 1
ATOM 1311 C C . VAL A 1 173 ? -4.900 -0.630 6.595 1.00 77.00 173 VAL A C 1
ATOM 1313 O O . VAL A 1 173 ? -4.337 0.273 5.982 1.00 77.00 173 VAL A O 1
ATOM 1316 N N . LYS A 1 174 ? -4.369 -1.851 6.722 1.00 69.06 174 LYS A N 1
ATOM 1317 C CA . LYS A 1 174 ? -3.078 -2.235 6.128 1.00 69.06 174 LYS A CA 1
ATOM 1318 C C . LYS A 1 174 ? -3.081 -3.698 5.694 1.00 69.06 174 LYS A C 1
ATOM 1320 O O . LYS A 1 174 ? -3.627 -4.554 6.384 1.00 69.06 174 LYS A O 1
ATOM 1325 N N . GLY A 1 175 ? -2.464 -3.986 4.545 1.00 65.62 175 GLY A N 1
ATOM 1326 C CA . GLY A 1 175 ? -2.260 -5.356 4.054 1.00 65.62 175 GLY A CA 1
ATOM 1327 C C . GLY A 1 175 ? -3.553 -6.156 3.851 1.00 65.62 175 GLY A C 1
ATOM 1328 O O . GLY A 1 175 ? -3.601 -7.329 4.216 1.00 65.62 175 GLY A O 1
ATOM 1329 N N . GLY A 1 176 ? -4.617 -5.520 3.347 1.00 71.75 176 GLY A N 1
ATOM 1330 C CA . GLY A 1 176 ? -5.923 -6.167 3.157 1.00 71.75 176 GLY A CA 1
ATOM 1331 C C . GLY A 1 176 ? -6.691 -6.436 4.459 1.00 71.75 176 GLY A C 1
ATOM 1332 O O . GLY A 1 176 ? -7.602 -7.268 4.486 1.00 71.75 176 GLY A O 1
ATOM 1333 N N . LYS A 1 177 ? -6.315 -5.765 5.557 1.00 80.62 177 LYS A N 1
ATOM 1334 C CA . LYS A 1 177 ? -6.939 -5.935 6.871 1.00 80.62 177 LYS A CA 1
ATOM 1335 C C . LYS A 1 177 ? -7.368 -4.612 7.496 1.00 80.62 177 LYS A C 1
ATOM 1337 O O . LYS A 1 177 ? -6.633 -3.631 7.416 1.00 80.62 177 LYS A O 1
ATOM 1342 N N . MET A 1 178 ? -8.510 -4.621 8.184 1.00 85.81 178 MET A N 1
ATOM 1343 C CA . MET A 1 178 ? -8.903 -3.588 9.145 1.00 85.81 178 MET A CA 1
ATOM 1344 C C . MET A 1 178 ? -8.393 -3.966 10.534 1.00 85.81 178 MET A C 1
ATOM 1346 O O . MET A 1 178 ? -8.774 -5.002 11.079 1.00 85.81 178 MET A O 1
ATOM 1350 N N . LEU A 1 179 ? -7.537 -3.124 11.096 1.00 86.00 179 LEU A N 1
ATOM 1351 C CA . LEU A 1 179 ? -6.855 -3.331 12.364 1.00 86.00 179 LEU A CA 1
ATOM 1352 C C . LEU A 1 179 ? -7.480 -2.424 13.421 1.00 86.00 179 LEU A C 1
ATOM 1354 O O . LEU A 1 179 ? -7.531 -1.208 13.237 1.00 86.00 179 LEU A O 1
ATOM 1358 N N . LEU A 1 180 ? -7.909 -3.007 14.540 1.00 87.56 180 LEU A N 1
ATOM 1359 C CA . LEU A 1 180 ? -8.311 -2.260 15.729 1.00 87.56 180 LEU A CA 1
ATOM 1360 C C . LEU A 1 180 ? -7.456 -2.697 16.918 1.00 87.56 180 LEU A C 1
ATOM 1362 O O . LEU A 1 180 ? -7.583 -3.817 17.418 1.00 87.56 180 LEU A O 1
ATOM 1366 N N . VAL A 1 181 ? -6.583 -1.796 17.360 1.00 85.56 181 VAL A N 1
ATOM 1367 C CA . VAL A 1 181 ? -5.511 -2.097 18.313 1.00 85.56 181 VAL A CA 1
ATOM 1368 C C . VAL A 1 181 ? -5.640 -1.228 19.544 1.00 85.56 181 VAL A C 1
ATOM 1370 O O . VAL A 1 181 ? -5.796 -0.019 19.424 1.00 85.56 181 VAL A O 1
ATOM 1373 N N . LYS A 1 182 ? -5.542 -1.791 20.745 1.00 83.12 182 LYS A N 1
ATOM 1374 C CA . LYS A 1 182 ? -5.559 -0.978 21.968 1.00 83.12 182 LYS A CA 1
ATOM 1375 C C . LYS A 1 182 ? -4.292 -0.117 22.047 1.00 83.12 182 LYS A C 1
ATOM 1377 O O . LYS A 1 182 ? -3.182 -0.567 21.756 1.00 83.12 182 LYS A O 1
ATOM 1382 N N . ARG A 1 183 ? -4.444 1.163 22.406 1.00 77.69 183 ARG A N 1
ATOM 1383 C CA . ARG A 1 183 ? -3.296 2.076 22.497 1.00 77.69 183 ARG A CA 1
ATOM 1384 C C . ARG A 1 183 ? -2.304 1.549 23.535 1.00 77.69 183 ARG A C 1
ATOM 1386 O O . ARG A 1 183 ? -2.678 1.244 24.663 1.00 77.69 183 ARG A O 1
ATOM 1393 N N . GLY A 1 184 ? -1.039 1.434 23.133 1.00 67.75 184 GLY A N 1
ATOM 1394 C CA . GLY A 1 184 ? 0.045 0.950 23.991 1.00 67.75 184 GLY A CA 1
ATOM 1395 C C . GLY A 1 184 ? 0.143 -0.573 24.148 1.00 67.75 184 GLY A C 1
ATOM 1396 O O . GLY A 1 184 ? 1.058 -1.023 24.827 1.00 67.75 184 GLY A O 1
ATOM 1397 N N . SER A 1 185 ? -0.729 -1.376 23.522 1.00 60.25 185 SER A N 1
ATOM 1398 C CA . SER A 1 185 ? -0.745 -2.840 23.702 1.00 60.25 185 SER A CA 1
ATOM 1399 C C . SER A 1 185 ? -0.046 -3.650 22.597 1.00 60.25 185 SER A C 1
ATOM 1401 O O . SER A 1 185 ? -0.295 -4.845 22.470 1.00 60.25 185 SER A O 1
ATOM 1403 N N . GLY A 1 186 ? 0.828 -3.047 21.788 1.00 60.91 186 GLY A N 1
ATOM 1404 C CA . GLY A 1 186 ? 1.519 -3.768 20.710 1.00 60.91 186 GLY A CA 1
ATOM 1405 C C . GLY A 1 186 ? 0.640 -3.998 19.473 1.00 60.91 186 GLY A C 1
ATOM 1406 O O . GLY A 1 186 ? -0.016 -3.068 19.023 1.00 60.91 186 GLY A O 1
ATOM 1407 N N . SER A 1 187 ? 0.688 -5.193 18.872 1.00 58.25 187 SER A N 1
ATOM 1408 C CA . SER A 1 187 ? -0.018 -5.544 17.625 1.00 58.25 187 SER A CA 1
ATOM 1409 C C . SER A 1 187 ? -1.532 -5.714 17.828 1.00 58.25 187 SER A C 1
ATOM 1411 O O . SER A 1 187 ? -1.989 -6.007 18.932 1.00 58.25 187 SER A O 1
ATOM 1413 N N . ALA A 1 188 ? -2.316 -5.625 16.745 1.00 53.69 188 ALA A N 1
ATOM 1414 C CA . ALA A 1 188 ? -3.746 -5.956 16.731 1.00 53.69 188 ALA A CA 1
ATOM 1415 C C . ALA A 1 188 ? -4.031 -7.361 17.283 1.00 53.69 188 ALA A C 1
ATOM 1417 O O . ALA A 1 188 ? -5.008 -7.549 18.000 1.00 53.69 188 ALA A O 1
ATOM 1418 N N . SER A 1 189 ? -3.132 -8.316 17.038 1.00 56.69 189 SER A N 1
ATOM 1419 C CA . SER A 1 189 ? -3.179 -9.684 17.564 1.00 56.69 189 SER A CA 1
ATOM 1420 C C . SER A 1 189 ? -2.856 -9.819 19.061 1.00 56.69 189 SER A C 1
ATOM 1422 O O . SER A 1 189 ? -2.852 -10.931 19.582 1.00 56.69 189 SER A O 1
ATOM 1424 N N . GLY A 1 190 ? -2.539 -8.722 19.760 1.00 49.50 190 GLY A N 1
ATOM 1425 C CA . GLY A 1 190 ? -2.073 -8.744 21.150 1.00 49.50 190 GLY A CA 1
ATOM 1426 C C . GLY A 1 190 ? -0.649 -9.282 21.316 1.00 49.50 190 GLY A C 1
ATOM 1427 O O . GLY A 1 190 ? -0.153 -9.374 22.436 1.00 49.50 190 GLY A O 1
ATOM 1428 N N . GLN A 1 191 ? 0.033 -9.627 20.217 1.00 53.12 191 GLN A N 1
ATOM 1429 C CA . GLN A 1 191 ? 1.442 -9.985 20.279 1.00 53.12 191 GLN A CA 1
ATOM 1430 C C . GLN A 1 191 ? 2.303 -8.730 20.470 1.00 53.12 191 GLN A C 1
ATOM 1432 O O . GLN A 1 191 ? 2.040 -7.699 19.833 1.00 53.12 191 GLN A O 1
ATOM 1437 N N . PRO A 1 192 ? 3.336 -8.795 21.329 1.00 52.69 192 PRO A N 1
ATOM 1438 C CA . PRO A 1 192 ? 4.278 -7.700 21.469 1.00 52.69 192 PRO A CA 1
ATOM 1439 C C . PRO A 1 192 ? 4.894 -7.403 20.101 1.00 52.69 192 PRO A C 1
ATOM 1441 O O . PRO A 1 192 ? 5.406 -8.301 19.431 1.00 52.69 192 PRO A O 1
ATOM 1444 N N . LEU A 1 193 ? 4.819 -6.139 19.675 1.00 57.53 193 LEU A N 1
ATOM 1445 C CA . LEU A 1 193 ? 5.540 -5.681 18.492 1.00 57.53 193 LEU A CA 1
ATOM 1446 C C . LEU A 1 193 ? 7.019 -5.966 18.738 1.00 57.53 193 LEU A C 1
ATOM 1448 O O . LEU A 1 193 ? 7.586 -5.482 19.719 1.00 57.53 193 LEU A O 1
ATOM 1452 N N . THR A 1 194 ? 7.635 -6.779 17.882 1.00 56.03 194 THR A N 1
ATOM 1453 C CA . THR A 1 194 ? 9.070 -7.030 17.966 1.00 56.03 194 THR A CA 1
ATOM 1454 C C . THR A 1 194 ? 9.782 -5.694 17.817 1.00 56.03 194 THR A C 1
ATOM 1456 O O . THR A 1 194 ? 9.687 -5.052 16.770 1.00 56.03 194 THR A O 1
ATOM 1459 N N . ALA A 1 195 ? 10.457 -5.249 18.877 1.00 63.44 195 ALA A N 1
ATOM 1460 C CA . ALA A 1 195 ? 11.255 -4.039 18.825 1.00 63.44 195 ALA A CA 1
ATOM 1461 C C . ALA A 1 195 ? 12.337 -4.229 17.757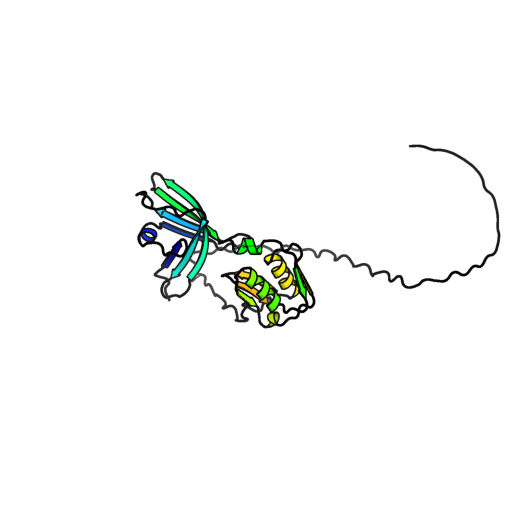 1.00 63.44 195 ALA A C 1
ATOM 1463 O O . ALA A 1 195 ? 13.187 -5.112 17.872 1.00 63.44 195 ALA A O 1
ATOM 1464 N N . LEU A 1 196 ? 12.278 -3.425 16.697 1.00 72.62 196 LEU A N 1
ATOM 1465 C CA . LEU A 1 196 ? 13.324 -3.401 15.689 1.00 72.62 196 LEU A CA 1
ATOM 1466 C C . LEU A 1 196 ? 14.430 -2.474 16.189 1.00 72.62 196 LEU A C 1
ATOM 1468 O O . LEU A 1 196 ? 14.289 -1.252 16.169 1.00 72.62 196 LEU A O 1
ATOM 1472 N N . THR A 1 197 ? 15.528 -3.055 16.658 1.00 81.44 197 THR A N 1
ATOM 1473 C CA . THR A 1 197 ? 16.743 -2.294 16.948 1.00 81.44 197 THR A CA 1
ATOM 1474 C C . THR A 1 197 ? 17.493 -2.064 15.644 1.00 81.44 197 THR A C 1
ATOM 1476 O O . THR A 1 197 ? 17.901 -3.022 14.995 1.00 81.44 197 THR A O 1
ATOM 1479 N N . ILE A 1 198 ? 17.663 -0.797 15.267 1.00 81.69 198 ILE A N 1
ATOM 1480 C CA . ILE A 1 198 ? 18.499 -0.384 14.137 1.00 81.69 198 ILE A CA 1
ATOM 1481 C C . ILE A 1 198 ? 19.763 0.243 14.723 1.00 81.69 198 ILE A C 1
ATOM 1483 O O . ILE A 1 198 ? 19.691 1.274 15.397 1.00 81.69 198 ILE A O 1
ATOM 1487 N N . ALA A 1 199 ? 20.916 -0.387 14.508 1.00 85.81 199 ALA A N 1
ATOM 1488 C CA . ALA A 1 199 ? 22.202 0.176 14.892 1.00 85.81 199 ALA A CA 1
ATOM 1489 C C . ALA A 1 199 ? 22.690 1.164 13.824 1.00 85.81 199 ALA A C 1
ATOM 1491 O O . ALA A 1 199 ? 22.372 1.041 12.645 1.00 85.81 199 ALA A O 1
ATOM 1492 N N . LYS A 1 200 ? 23.536 2.132 14.206 1.00 86.06 200 LYS A N 1
ATOM 1493 C CA . LYS A 1 200 ? 24.143 3.063 13.232 1.00 86.06 200 LYS A CA 1
ATOM 1494 C C . LYS A 1 200 ? 24.941 2.336 12.143 1.00 86.06 200 LYS A C 1
ATOM 1496 O O . LYS A 1 200 ? 25.002 2.829 11.027 1.00 86.06 200 LYS A O 1
ATOM 1501 N N . SER A 1 201 ? 25.522 1.178 12.464 1.00 87.75 201 SER A N 1
ATOM 1502 C CA . SER A 1 201 ? 26.227 0.306 11.517 1.00 87.75 201 SER A CA 1
ATOM 1503 C C . SER A 1 201 ? 25.316 -0.332 10.467 1.00 87.75 201 SER A C 1
ATOM 1505 O O . SER A 1 201 ? 25.813 -0.772 9.437 1.00 87.75 201 SER A O 1
ATOM 1507 N N . ASP A 1 202 ? 24.005 -0.384 10.717 1.00 83.00 202 ASP A N 1
ATOM 1508 C CA . ASP A 1 202 ? 23.021 -0.936 9.782 1.00 83.00 202 ASP A CA 1
ATOM 1509 C C . ASP A 1 202 ? 22.568 0.109 8.745 1.00 83.00 202 ASP A C 1
ATOM 1511 O O . ASP A 1 202 ? 21.920 -0.235 7.755 1.00 83.00 202 ASP A O 1
ATOM 1515 N N . CYS A 1 203 ? 22.898 1.388 8.962 1.00 84.75 203 CYS A N 1
ATOM 1516 C CA . CYS A 1 203 ? 22.488 2.506 8.121 1.00 84.75 203 CYS A CA 1
ATOM 1517 C C . CYS A 1 203 ? 23.635 2.959 7.212 1.00 84.75 203 CYS A C 1
ATOM 1519 O O . CYS A 1 203 ? 24.701 3.336 7.691 1.00 84.75 203 CYS A O 1
ATOM 1521 N N . VAL A 1 204 ? 23.383 3.032 5.902 1.00 89.88 204 VAL A N 1
ATOM 1522 C CA . VAL A 1 204 ? 24.312 3.675 4.950 1.00 89.88 204 VAL A CA 1
ATOM 1523 C C . VAL A 1 204 ? 24.399 5.184 5.215 1.00 89.88 204 VAL A C 1
ATOM 1525 O O . VAL A 1 204 ? 25.471 5.778 5.145 1.00 89.88 204 VAL A O 1
ATOM 1528 N N . SER A 1 205 ? 23.272 5.803 5.565 1.00 88.94 205 SER A N 1
ATOM 1529 C CA . SER A 1 205 ? 23.169 7.198 5.991 1.00 88.94 205 SER A CA 1
ATOM 1530 C C . SER A 1 205 ? 21.988 7.360 6.955 1.00 88.94 205 SER A C 1
ATOM 1532 O O . SER A 1 205 ? 21.087 6.521 6.995 1.00 88.94 205 SER A O 1
ATOM 1534 N N . TRP A 1 206 ? 21.996 8.410 7.779 1.00 87.75 206 TRP A N 1
ATOM 1535 C CA . TRP A 1 206 ? 20.898 8.718 8.700 1.00 87.75 206 TRP A CA 1
ATOM 1536 C C . TRP A 1 206 ? 20.732 10.230 8.864 1.00 87.75 206 TRP A C 1
ATOM 1538 O O . TRP A 1 206 ? 21.702 10.985 8.809 1.00 87.75 206 TRP A O 1
ATOM 1548 N N . ARG A 1 207 ? 19.490 10.667 9.087 1.00 88.44 207 ARG A N 1
ATOM 1549 C CA . ARG A 1 207 ? 19.118 12.048 9.408 1.00 88.44 207 ARG A CA 1
ATOM 1550 C C . ARG A 1 207 ? 18.020 12.020 10.468 1.00 88.44 207 ARG A C 1
ATOM 1552 O O . ARG A 1 207 ? 17.104 11.211 10.368 1.00 88.44 207 ARG A O 1
ATOM 1559 N N . PHE A 1 208 ? 18.115 12.893 11.464 1.00 87.06 208 PHE A N 1
ATOM 1560 C CA . PHE A 1 208 ? 17.043 13.148 12.420 1.00 87.06 208 PHE A CA 1
ATOM 1561 C C . PHE A 1 208 ? 16.845 14.655 12.565 1.00 87.06 208 PHE A C 1
ATOM 1563 O O . PHE A 1 208 ? 17.818 15.403 12.650 1.00 87.06 208 PHE A O 1
ATOM 1570 N N . ASP A 1 209 ? 15.591 15.086 12.609 1.00 87.44 209 ASP A N 1
ATOM 1571 C CA . ASP A 1 209 ? 15.213 16.466 12.889 1.00 87.44 209 ASP A CA 1
ATOM 1572 C C . ASP A 1 209 ? 14.598 16.497 14.302 1.00 87.44 209 ASP A C 1
ATOM 1574 O O . ASP A 1 209 ? 13.694 15.722 14.621 1.00 87.44 209 ASP A O 1
ATOM 1578 N N . VAL A 1 210 ? 15.142 17.332 15.194 1.00 86.44 210 VAL A N 1
ATOM 1579 C CA . VAL A 1 210 ? 14.645 17.482 16.572 1.00 86.44 210 VAL A CA 1
ATOM 1580 C C . VAL A 1 210 ? 13.750 18.710 16.620 1.00 86.44 210 VAL A C 1
ATOM 1582 O O . VAL A 1 210 ? 14.236 19.834 16.732 1.00 86.44 210 VAL A O 1
ATOM 1585 N N . GLU A 1 211 ? 12.440 18.498 16.527 1.00 83.56 211 GLU A N 1
ATOM 1586 C CA . GLU A 1 211 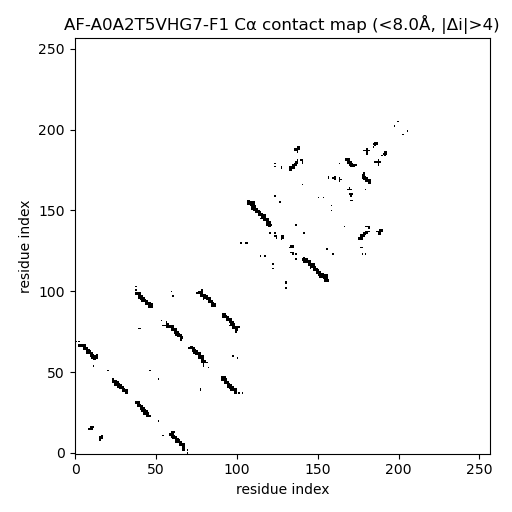? 11.475 19.592 16.576 1.00 83.56 211 GLU A CA 1
ATOM 1587 C C . GLU A 1 211 ? 11.065 19.906 18.031 1.00 83.56 211 GLU A C 1
ATOM 1589 O O . GLU A 1 211 ? 10.676 19.000 18.781 1.00 83.56 211 GLU A O 1
ATOM 1594 N N . PRO A 1 212 ? 11.153 21.173 18.484 1.00 78.25 212 PRO A N 1
ATOM 1595 C CA . PRO A 1 212 ? 10.659 21.563 19.799 1.00 78.25 212 PRO A CA 1
ATOM 1596 C C . PRO A 1 212 ? 9.147 21.340 19.864 1.00 78.25 212 PRO A C 1
ATOM 1598 O O . PRO A 1 212 ? 8.418 21.793 18.984 1.00 78.25 212 PRO A O 1
ATOM 1601 N N . ARG A 1 213 ? 8.642 20.691 20.924 1.00 71.38 213 ARG A N 1
ATOM 1602 C CA . ARG A 1 213 ? 7.188 20.529 21.085 1.00 71.38 213 ARG A CA 1
ATOM 1603 C C . ARG A 1 213 ? 6.499 21.899 21.048 1.00 71.38 213 ARG A C 1
ATOM 1605 O O . ARG A 1 213 ? 6.951 22.805 21.760 1.00 71.38 213 ARG A O 1
ATOM 1612 N N . PRO A 1 214 ? 5.374 22.046 20.326 1.00 62.91 214 PRO A N 1
ATOM 1613 C CA . PRO A 1 214 ? 4.558 23.240 20.446 1.00 62.91 214 PRO A CA 1
ATOM 1614 C C . PRO A 1 214 ? 4.100 23.366 21.902 1.00 62.91 214 PRO A C 1
ATOM 1616 O O . PRO A 1 214 ? 3.442 22.481 22.453 1.00 62.91 214 PRO A O 1
ATOM 1619 N N . ARG A 1 215 ? 4.493 24.464 22.555 1.00 65.06 215 ARG A N 1
ATOM 1620 C CA . ARG A 1 215 ? 3.962 24.840 23.867 1.00 65.06 215 ARG A CA 1
ATOM 1621 C C . ARG A 1 215 ? 2.498 25.220 23.670 1.00 65.06 215 ARG A C 1
ATOM 1623 O O . ARG A 1 215 ? 2.200 26.339 23.272 1.00 65.06 215 ARG A O 1
ATOM 1630 N N . SER A 1 216 ? 1.584 24.293 23.933 1.00 60.19 216 SER A N 1
ATOM 1631 C CA . SER A 1 216 ? 0.168 24.625 24.050 1.00 60.19 216 SER A CA 1
ATOM 1632 C C . SER A 1 216 ? -0.068 25.270 25.414 1.00 60.19 216 SER A C 1
ATOM 1634 O O . SER A 1 216 ? -0.001 24.594 26.443 1.00 60.19 216 SER A O 1
ATOM 1636 N N . THR A 1 217 ? -0.345 26.571 25.441 1.00 61.78 217 THR A N 1
ATOM 1637 C CA . THR A 1 217 ? -0.991 27.194 26.602 1.00 61.78 217 THR A CA 1
ATOM 1638 C C . THR A 1 217 ? -2.340 26.493 26.804 1.00 61.78 217 THR A C 1
ATOM 1640 O O . THR A 1 217 ? -3.065 26.336 25.819 1.00 61.78 217 THR A O 1
ATOM 1643 N N . PRO A 1 218 ? -2.700 26.038 28.019 1.00 60.06 218 PRO A N 1
ATOM 1644 C CA . PRO A 1 218 ? -4.007 25.440 28.255 1.00 60.06 218 PRO A CA 1
ATOM 1645 C C . PRO A 1 218 ? -5.103 26.414 27.816 1.00 60.06 218 PRO A C 1
ATOM 1647 O O . PRO A 1 218 ? -5.183 27.531 28.327 1.00 60.06 218 PRO A O 1
ATOM 1650 N N . ALA A 1 219 ? -5.935 26.010 26.857 1.00 61.16 219 ALA A N 1
ATOM 1651 C CA . ALA A 1 219 ? -7.148 26.75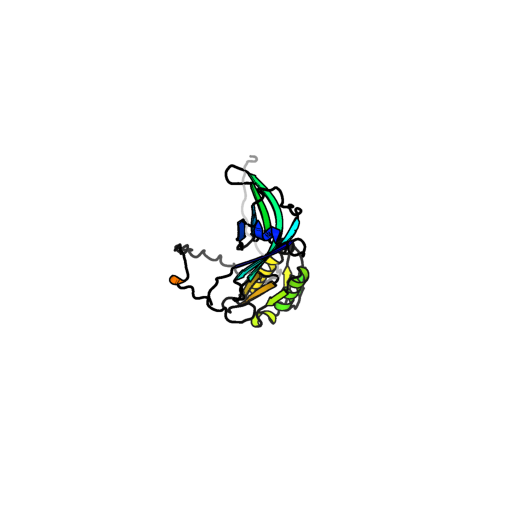2 26.555 1.00 61.16 219 ALA A CA 1
ATOM 1652 C C . ALA A 1 219 ? -8.090 26.619 27.766 1.00 61.16 219 ALA A C 1
ATOM 1654 O O . ALA A 1 219 ? -8.290 25.498 28.245 1.00 61.16 219 ALA A O 1
ATOM 1655 N N . PRO A 1 220 ? -8.663 27.715 28.293 1.00 66.00 220 PRO A N 1
ATOM 1656 C CA . PRO A 1 220 ? -9.641 27.612 29.363 1.00 66.00 220 PRO A CA 1
ATOM 1657 C C . PRO A 1 220 ? -10.841 26.807 28.857 1.00 66.00 220 PRO A C 1
ATOM 1659 O O . PRO A 1 220 ? -11.513 27.194 27.899 1.00 66.00 220 PRO A O 1
ATOM 1662 N N . ALA A 1 221 ? -11.104 25.667 29.496 1.00 61.69 221 ALA A N 1
ATOM 1663 C CA . ALA A 1 221 ? -12.322 24.911 29.263 1.00 61.69 221 ALA A CA 1
ATOM 1664 C C . ALA A 1 221 ? -13.516 25.801 29.635 1.00 61.69 221 ALA A C 1
ATOM 1666 O O . ALA A 1 221 ? -13.600 26.305 30.756 1.00 61.69 221 ALA A O 1
ATOM 1667 N N . ARG A 1 222 ? -14.432 26.022 28.687 1.00 61.16 222 ARG A N 1
ATOM 1668 C CA . ARG A 1 222 ? -15.674 26.757 28.942 1.00 61.16 222 ARG A CA 1
ATOM 1669 C C . ARG A 1 222 ? -16.469 25.991 30.008 1.00 61.16 222 ARG A C 1
ATOM 1671 O O . ARG A 1 222 ? -16.809 24.834 29.755 1.00 61.16 222 ARG A O 1
ATOM 1678 N N . PRO A 1 223 ? -16.798 26.593 31.165 1.00 57.09 223 PRO A N 1
ATOM 1679 C CA . PRO A 1 223 ? -17.656 25.943 32.141 1.00 57.09 223 PRO A CA 1
ATOM 1680 C C . PRO A 1 223 ? -19.002 25.635 31.486 1.00 57.09 223 PRO A C 1
ATOM 1682 O O . PRO A 1 223 ? -19.658 26.529 30.940 1.00 57.09 223 PRO A O 1
ATOM 1685 N N . THR A 1 224 ? -19.418 24.373 31.516 1.00 59.34 224 THR A N 1
ATOM 1686 C CA . THR A 1 224 ? -20.804 24.007 31.234 1.00 59.34 224 THR A CA 1
ATOM 1687 C C . THR A 1 224 ? -21.669 24.671 32.296 1.00 59.34 224 THR A C 1
ATOM 1689 O O . THR A 1 224 ? -21.528 24.374 33.483 1.00 59.34 224 THR A O 1
ATOM 1692 N N . ALA A 1 225 ? -22.524 25.608 31.883 1.00 52.12 225 ALA A N 1
ATOM 1693 C CA . ALA A 1 225 ? -23.491 26.217 32.782 1.00 52.12 225 ALA A CA 1
ATOM 1694 C C . ALA A 1 225 ? -24.358 25.104 33.400 1.00 52.12 225 ALA A C 1
ATOM 1696 O O . ALA A 1 225 ? -24.828 24.241 32.653 1.00 52.12 225 ALA A O 1
ATOM 1697 N N . PRO A 1 226 ? -24.574 25.091 34.726 1.00 49.03 226 PRO A N 1
ATOM 1698 C CA . PRO A 1 226 ? -25.501 24.147 35.325 1.00 49.03 226 PRO A CA 1
ATOM 1699 C C . PRO A 1 226 ? -26.887 24.378 34.722 1.00 49.03 226 PRO A C 1
ATOM 1701 O O . PRO A 1 226 ? -27.390 25.506 34.689 1.00 49.03 226 PRO A O 1
ATOM 1704 N N . THR A 1 227 ? -27.488 23.305 34.216 1.00 48.81 227 THR A N 1
ATOM 1705 C CA . THR A 1 227 ? -28.864 23.279 33.729 1.00 48.81 227 THR A CA 1
ATOM 1706 C C . THR A 1 227 ? -29.762 23.809 34.842 1.00 48.81 227 THR A C 1
ATOM 1708 O O . THR A 1 227 ? -29.866 23.209 35.912 1.00 48.81 227 THR A O 1
ATOM 1711 N N . ARG A 1 228 ? -30.381 24.974 34.624 1.00 41.34 228 ARG A N 1
ATOM 1712 C CA . ARG A 1 228 ? -31.363 25.526 35.556 1.00 41.34 228 ARG A CA 1
ATOM 1713 C C . ARG A 1 228 ? -32.560 24.578 35.552 1.00 41.34 228 ARG A C 1
ATOM 1715 O O . ARG A 1 228 ? -33.332 24.558 34.600 1.00 41.34 228 ARG A O 1
ATOM 1722 N N . ASN A 1 229 ? -32.673 23.775 36.602 1.00 41.19 229 ASN A N 1
ATOM 1723 C CA . ASN A 1 229 ? -33.797 22.880 36.818 1.00 41.19 229 ASN A CA 1
ATOM 1724 C C . ASN A 1 229 ? -35.039 23.745 37.094 1.00 41.19 229 ASN A C 1
ATOM 1726 O O . ASN A 1 229 ? -35.210 24.268 38.194 1.00 41.19 229 ASN A O 1
ATOM 1730 N N . THR A 1 230 ? -35.879 23.982 36.086 1.00 44.78 230 THR A N 1
ATOM 1731 C CA . THR A 1 230 ? -37.198 24.595 36.282 1.00 44.78 230 THR A CA 1
ATOM 1732 C C . THR A 1 230 ? -38.182 23.510 36.691 1.00 44.78 230 THR A C 1
ATOM 1734 O O . THR A 1 230 ? -38.940 22.996 35.874 1.00 44.78 230 THR A O 1
ATOM 1737 N N . SER A 1 231 ? -38.168 23.163 37.974 1.00 40.19 231 SER A N 1
ATOM 1738 C CA . SER A 1 231 ? -39.260 22.448 38.630 1.00 40.19 231 SER A CA 1
ATOM 1739 C C . SER A 1 231 ? -39.825 23.352 39.720 1.00 40.19 231 SER A C 1
ATOM 1741 O O . SER A 1 231 ? -39.172 23.574 40.738 1.00 40.19 231 SER A O 1
ATOM 1743 N N . GLY A 1 232 ? -41.021 23.897 39.498 1.00 34.38 232 GLY A N 1
ATOM 1744 C CA . GLY A 1 232 ? -41.732 24.660 40.521 1.00 34.38 232 GLY A CA 1
ATOM 1745 C C . GLY A 1 232 ? -42.697 25.683 39.947 1.00 34.38 232 GLY A C 1
ATOM 1746 O O . GLY A 1 232 ? -42.397 26.870 39.914 1.00 34.38 232 GLY A O 1
ATOM 1747 N N . SER A 1 233 ? -43.870 25.217 39.520 1.00 42.09 233 SER A N 1
ATOM 1748 C CA . SER A 1 233 ? -45.067 26.057 39.450 1.00 42.09 233 SER A CA 1
ATOM 1749 C C . SER A 1 233 ? -45.396 26.565 40.861 1.00 42.09 233 SER A C 1
ATOM 1751 O O . SER A 1 233 ? -45.404 25.745 41.782 1.00 42.09 233 SER A O 1
ATOM 1753 N N . PRO A 1 234 ? -45.761 27.845 41.048 1.00 41.66 234 PRO A N 1
ATOM 1754 C CA . PRO A 1 234 ? -46.617 28.212 42.163 1.00 41.66 234 PRO A CA 1
ATOM 1755 C C . PRO A 1 234 ? -47.975 28.699 41.669 1.00 41.66 234 PRO A C 1
ATOM 1757 O O . PRO A 1 234 ? -48.127 29.326 40.621 1.00 41.66 234 PRO A O 1
ATOM 1760 N N . ALA A 1 235 ? -48.959 28.329 42.470 1.00 35.31 235 ALA A N 1
ATOM 1761 C CA . ALA A 1 235 ? -50.375 28.500 42.280 1.00 35.31 235 ALA A CA 1
ATOM 1762 C C . ALA A 1 235 ? -50.820 29.964 42.145 1.00 35.31 235 ALA A C 1
ATOM 1764 O O . ALA A 1 235 ? -50.301 30.881 42.778 1.00 35.31 235 ALA A O 1
ATOM 1765 N N . SER A 1 236 ? -51.881 30.123 41.357 1.00 36.94 236 SER A N 1
ATOM 1766 C CA . SER A 1 236 ? -52.828 31.229 41.429 1.00 36.94 236 SER A CA 1
ATOM 1767 C C . SER A 1 236 ? -53.398 31.348 42.845 1.00 36.94 236 SER A C 1
ATOM 1769 O O . SER A 1 236 ? -54.120 30.462 43.295 1.00 36.94 236 SER A O 1
ATOM 1771 N N . THR A 1 237 ? -53.153 32.478 43.504 1.00 36.16 237 THR A N 1
ATOM 1772 C CA . THR A 1 237 ? -54.039 32.991 44.555 1.00 36.16 237 THR A CA 1
ATOM 1773 C C . THR A 1 237 ? -54.160 34.501 44.417 1.00 36.16 237 THR A C 1
ATOM 1775 O O . THR A 1 237 ? -53.202 35.249 44.603 1.00 36.16 237 THR A O 1
ATOM 1778 N N . ARG A 1 238 ? -55.377 34.928 44.070 1.00 35.47 238 ARG A N 1
ATOM 1779 C CA . ARG A 1 238 ? -55.879 36.297 44.206 1.00 35.47 238 ARG A CA 1
ATOM 1780 C C . ARG A 1 238 ? -55.738 36.756 45.656 1.00 35.47 238 ARG A C 1
ATOM 1782 O O . ARG A 1 238 ? -56.205 36.054 46.544 1.00 35.47 238 ARG A O 1
ATOM 1789 N N . ASN A 1 239 ? -55.215 37.963 45.856 1.00 35.53 239 ASN A N 1
ATOM 1790 C CA . ASN A 1 239 ? -55.731 38.890 46.863 1.00 35.53 239 ASN A CA 1
ATOM 1791 C C . ASN A 1 239 ? -55.279 40.333 46.564 1.00 35.53 239 ASN A C 1
ATOM 1793 O O . ASN A 1 239 ? -54.094 40.648 46.581 1.00 35.53 239 ASN A O 1
ATOM 1797 N N . SER A 1 240 ? -56.257 41.199 46.281 1.00 30.95 240 SER A N 1
ATOM 1798 C CA . SER A 1 240 ? -56.227 42.649 46.565 1.00 30.95 240 SER A CA 1
ATOM 1799 C C . SER A 1 240 ? -56.356 42.865 48.090 1.00 30.95 240 SER A C 1
ATOM 1801 O O . SER A 1 240 ? -56.766 41.904 48.744 1.00 30.95 240 SER A O 1
ATOM 1803 N N . PRO A 1 241 ? -56.091 44.050 48.698 1.00 44.69 241 PRO A N 1
ATOM 1804 C CA . PRO A 1 241 ? -56.182 45.443 48.196 1.00 44.69 241 PRO A CA 1
ATOM 1805 C C . PRO A 1 241 ? -54.928 46.286 48.604 1.00 44.69 241 PRO A C 1
ATOM 1807 O O . PRO A 1 241 ? -53.936 45.698 48.999 1.00 44.69 241 PRO A O 1
ATOM 1810 N N . ALA A 1 242 ? -54.775 47.615 48.533 1.00 33.56 242 ALA A N 1
ATOM 1811 C CA . ALA A 1 242 ? -55.609 48.783 48.275 1.00 33.56 242 ALA A CA 1
ATOM 1812 C C . ALA A 1 242 ? -54.723 49.957 47.773 1.00 33.56 242 ALA A C 1
ATOM 1814 O O . ALA A 1 242 ? -53.548 50.046 48.111 1.00 33.56 242 ALA A O 1
ATOM 1815 N N . ARG A 1 243 ? -55.348 50.859 47.006 1.00 31.61 243 ARG A N 1
ATOM 1816 C CA . ARG A 1 243 ? -55.110 52.310 46.824 1.00 31.61 243 ARG A CA 1
ATOM 1817 C C . ARG A 1 243 ? -53.856 52.973 47.437 1.00 31.61 243 ARG A C 1
ATOM 1819 O O . ARG A 1 243 ? -53.789 53.120 48.650 1.00 31.61 243 ARG A O 1
ATOM 1826 N N . THR A 1 244 ? -53.135 53.704 46.582 1.00 35.41 244 THR A N 1
ATOM 1827 C CA . THR A 1 244 ? -53.024 55.177 46.679 1.00 35.41 244 THR A CA 1
ATOM 1828 C C . THR A 1 244 ? -52.721 55.788 45.309 1.00 35.41 244 THR A C 1
ATOM 1830 O O . THR A 1 244 ? -51.960 55.250 44.513 1.00 35.41 244 THR A O 1
ATOM 1833 N N . ALA A 1 245 ? -53.408 56.889 45.023 1.00 31.91 245 ALA A N 1
ATOM 1834 C CA . ALA A 1 245 ? -53.336 57.678 43.803 1.00 31.91 245 ALA A CA 1
ATOM 1835 C C . ALA A 1 245 ? -52.291 58.796 43.940 1.00 31.91 245 ALA A C 1
ATOM 1837 O O . ALA A 1 245 ? -52.167 59.340 45.030 1.00 31.91 245 ALA A O 1
ATOM 1838 N N . SER A 1 246 ? -51.665 59.222 42.839 1.00 33.47 246 SER A N 1
ATOM 1839 C CA . SER A 1 246 ? -51.830 60.596 42.333 1.00 33.47 246 SER A CA 1
ATOM 1840 C C . SER A 1 246 ? -51.048 60.849 41.038 1.00 33.47 246 SER A C 1
ATOM 1842 O O . SER A 1 246 ? -49.898 60.454 40.889 1.00 33.47 246 SER A O 1
ATOM 1844 N N . SER A 1 247 ? -51.718 61.597 40.155 1.00 35.34 247 SER A N 1
ATOM 1845 C CA . SER A 1 247 ? -51.183 62.594 39.214 1.00 35.34 247 SER A CA 1
ATOM 1846 C C . SER A 1 247 ? -50.227 62.166 38.085 1.00 35.34 247 SER A C 1
ATOM 1848 O O . SER A 1 247 ? -49.009 62.178 38.227 1.00 35.34 247 SER A O 1
ATOM 1850 N N . SER A 1 248 ? -50.815 61.979 36.895 1.00 32.41 248 SER A N 1
ATOM 1851 C CA . SER A 1 248 ? -50.329 62.548 35.615 1.00 32.41 248 SER A CA 1
ATOM 1852 C C . SER A 1 248 ? -50.287 64.098 35.690 1.00 32.41 248 SER A C 1
ATOM 1854 O O . SER A 1 248 ? -50.731 64.631 36.710 1.00 32.41 248 SER A O 1
ATOM 1856 N N . PRO A 1 249 ? -49.928 64.871 34.636 1.00 45.31 249 PRO A N 1
ATOM 1857 C CA . PRO A 1 249 ? -49.519 64.529 33.261 1.00 45.31 249 PRO A CA 1
ATOM 1858 C C . PRO A 1 249 ? -48.212 65.271 32.855 1.00 45.31 249 PRO A C 1
ATOM 1860 O O . PRO A 1 249 ? -47.627 65.983 33.657 1.00 45.31 249 PRO A O 1
ATOM 1863 N N . ILE A 1 250 ? -47.637 65.110 31.662 1.00 36.88 250 ILE A N 1
ATOM 1864 C CA . ILE A 1 250 ? -47.909 65.934 30.466 1.00 36.88 250 ILE A CA 1
ATOM 1865 C C . ILE A 1 250 ? -46.838 65.577 29.417 1.00 36.88 250 ILE A C 1
ATOM 1867 O O . ILE A 1 250 ? -45.686 65.368 29.776 1.00 36.88 250 ILE A O 1
ATOM 1871 N N . CYS A 1 251 ? -47.286 65.518 28.154 1.00 29.05 251 CYS A N 1
ATOM 1872 C CA . CYS A 1 251 ? -46.649 65.845 26.864 1.00 29.05 251 CYS A CA 1
ATOM 1873 C C . CYS A 1 251 ? -45.104 65.911 26.772 1.00 29.05 251 CYS A C 1
ATOM 1875 O O . CYS A 1 251 ? -44.429 66.463 27.620 1.00 29.05 251 CYS A O 1
ATOM 1877 N N . ASN A 1 252 ? -44.455 65.557 25.666 1.00 38.25 252 ASN A N 1
ATOM 1878 C CA . ASN A 1 252 ? -44.833 65.798 24.276 1.00 38.25 252 ASN A CA 1
ATOM 1879 C C . ASN A 1 252 ? -43.787 65.136 23.358 1.00 38.25 252 ASN A C 1
ATOM 1881 O O . ASN A 1 252 ? -42.635 65.059 23.758 1.00 38.25 252 ASN A O 1
ATOM 1885 N N . GLY A 1 253 ? -44.194 64.784 22.130 1.00 37.84 253 GLY A N 1
ATOM 1886 C CA . GLY A 1 253 ? -43.408 64.721 20.877 1.00 37.84 253 GLY A CA 1
ATOM 1887 C C . GLY A 1 253 ? -42.009 64.066 20.873 1.00 37.84 253 GLY A C 1
ATOM 1888 O O . GLY A 1 253 ? -41.119 64.418 21.622 1.00 37.84 253 GLY A O 1
ATOM 1889 N N . ARG A 1 254 ? -41.662 63.190 19.935 1.00 40.00 254 ARG A N 1
ATOM 1890 C CA . ARG A 1 254 ? -41.864 63.292 18.485 1.00 40.00 254 ARG A CA 1
ATOM 1891 C C . ARG A 1 254 ? -41.619 61.929 17.837 1.00 40.00 254 ARG A C 1
ATOM 1893 O O . ARG A 1 254 ? -40.819 61.130 18.309 1.00 40.00 254 ARG A O 1
ATOM 1900 N N . ARG A 1 255 ? -42.323 61.722 16.728 1.00 39.03 255 ARG A N 1
ATOM 1901 C CA . ARG A 1 255 ? -42.157 60.638 15.760 1.00 39.03 255 ARG A CA 1
ATOM 1902 C C . ARG A 1 255 ? -40.931 60.846 14.857 1.00 39.03 255 ARG A C 1
ATOM 1904 O O . ARG A 1 255 ? -40.570 61.987 14.584 1.00 39.03 255 ARG A O 1
ATOM 1911 N N . CYS A 1 256 ? -40.532 59.719 14.264 1.00 32.41 256 CYS A N 1
ATOM 1912 C CA . CYS A 1 256 ? -39.919 59.526 12.945 1.00 32.41 256 CYS A CA 1
ATOM 1913 C C . CYS A 1 256 ? -38.417 59.789 12.793 1.00 32.41 256 CYS A C 1
ATOM 1915 O O . CYS A 1 256 ? -37.899 60.845 13.147 1.00 32.41 256 CYS A O 1
ATOM 1917 N N . GLY A 1 257 ? -37.788 58.791 12.173 1.00 39.81 257 GLY A N 1
ATOM 1918 C CA . GLY A 1 257 ? -36.384 58.650 11.827 1.00 39.81 257 GLY A CA 1
ATOM 1919 C C . GLY A 1 257 ? -36.082 57.169 11.758 1.00 39.81 257 GLY A C 1
ATOM 1920 O O . GLY A 1 257 ? -35.441 56.691 12.713 1.00 39.81 257 GLY A O 1
#

Secondary structure (DSSP, 8-state):
-----EEEEEEETTEEPPHHHHHHEEEEEEE---TTSPPEEEEEEE-TTS-PPPPPTT-EEEEEEEETTT--EEEEEEEEEEEEEEEETTEEEEEEEEEE-SHHHHHHS-EEEEEEEEEHHHHHHHHHHHTTPEEEE-HHHHT-EEEEEEEEEE-HHHHHHHHHHHTTEEEEEETTEEEEEETTS-STTSPPP------GGG-SS-----PPPP--PPPPPPP----------------------------------

Mean predicted aligned error: 16.33 Å

Radius of gyration: 32.57 Å; Cα contacts (8 Å, |Δi|>4): 380; chains: 1; bounding box: 82×83×78 Å

pLDDT: mean 76.04, std 18.07, range [29.05, 94.12]

Foldseek 3Di:
DDQDAKDKWKDKLNHTDDPVLVVFWPDWDWADDPDLAWIKIKTKGACLPVPDDDDDQQIKMWMWIGGPPPPDIDIFIWGFHDWDWDQDPVGTMIMTMTTGDPLVVQQQFFDKDKDAQDAQLRLQCVLLVVSQAAEQAAPVRRRDTDRMDIRGRGGNVRSNQVVLVVVQWHWDDPDRYTATGHPPQDGSDSDHPPDDDDDPVNDPDDDDDDDDPPPDDDDPDDDDDPDPPPDDDDDDDDDDDDDDDDDDDDDDDDDDD

Nearest PDB structures (foldseek):
  7b5h-assembly1_AJ  TM=6.904E-01  e=2.086E-11  Nostoc sp. PCC 7120 = FACHB-418
  8gra-assembly1_G  TM=6.087E-01  e=4.712E-10  Bacteroides fragilis
  6u5h-assembly1_C  TM=5.564E-01  e=2.547E-07  Pseudomonas aeruginosa PAO1
  6h3n-assembly1_B  TM=5.563E-01  e=1.025E-05  Pseudomonas aeruginosa PAO1
  7q5p-assembly1_C  TM=5.121E-01  e=5.126E-06  Pseudomonas protegens Pf-5

Solvent-accessible surface area (backbone atoms only — not comparable to full-atom values): 15894 Å² total; per-residue (Å²): 133,82,82,80,44,73,50,76,47,53,24,52,73,85,39,73,63,56,75,70,55,66,77,25,53,74,47,78,48,75,45,88,47,74,86,91,51,66,29,38,39,40,40,32,28,59,33,81,74,78,74,73,81,80,75,60,74,66,37,42,36,41,40,34,36,39,30,68,95,68,84,54,65,54,74,50,53,23,28,32,70,47,76,49,78,52,72,56,101,89,50,26,39,38,36,42,35,24,39,35,49,61,71,59,55,71,35,56,47,59,41,70,50,76,44,69,72,34,29,50,34,51,54,47,39,56,56,15,53,76,70,79,26,45,56,39,49,15,71,87,50,29,71,39,75,36,69,68,48,76,39,71,72,30,19,57,57,55,46,42,38,54,52,19,54,76,70,53,29,45,52,50,77,58,95,66,25,36,34,38,19,50,65,92,50,52,37,29,84,56,46,74,61,78,81,80,83,79,54,76,89,77,43,96,70,87,86,86,85,88,77,79,76,83,83,74,73,81,74,83,77,78,79,78,74,80,79,79,78,88,79,78,88,79,81,94,74,92,78,87,87,81,90,85,87,82,79,85,88,80,89,77,88,83,82,91,132

Sequence (257 aa):
MARTHPFIEVHVDGQPVSAGFYQRLVEATVRDATGQDADSVELTFDDAGNAIRIPREGAELSVRFGFRGTGVWVVGLFIVEKSTIEGGPGGEFITLSGRGADMRKDLKEPLSEHFDDETLGGIIRTLAGRHGLKAEVSPDLASLKVPHAVRVDQSALDFGTRIADRFGALFSVKGGKMLLVKRGSGSASGQPLTALTIAKSDCVSWRFDVEPRPRSTPAPARPTAPTRNTSGSPASTRNSPARTASSSPICNGRRCG

Organism: NCBI:txid665038